Protein AF-A0A844YK56-F1 (afdb_monomer_lite)

Organism: NCBI:txid1463597

Structure (mmCIF, N/CA/C/O backbone):
data_AF-A0A844YK56-F1
#
_entry.id   AF-A0A844YK56-F1
#
loop_
_atom_site.group_PDB
_atom_site.id
_atom_site.type_symbol
_atom_site.label_atom_id
_atom_site.label_alt_id
_atom_site.label_comp_id
_atom_site.label_asym_id
_atom_site.label_entity_id
_atom_site.label_seq_id
_atom_site.pdbx_PDB_ins_code
_atom_site.Cartn_x
_atom_site.Cartn_y
_atom_site.Cartn_z
_atom_site.occupancy
_atom_site.B_iso_or_equiv
_atom_site.auth_seq_id
_atom_site.auth_comp_id
_atom_site.auth_asym_id
_atom_site.auth_atom_id
_atom_site.pdbx_PDB_model_num
ATOM 1 N N . MET A 1 1 ? 33.439 -11.940 -33.657 1.00 62.03 1 MET A N 1
ATOM 2 C CA . MET A 1 1 ? 32.721 -10.849 -34.340 1.00 62.03 1 MET A CA 1
ATOM 3 C C . MET A 1 1 ? 31.260 -11.184 -34.226 1.00 62.03 1 MET A C 1
ATOM 5 O O . MET A 1 1 ? 30.896 -12.309 -34.553 1.00 62.03 1 MET A O 1
ATOM 9 N N . ALA A 1 2 ? 30.475 -10.284 -33.658 1.00 62.91 2 ALA A N 1
ATOM 10 C CA . ALA A 1 2 ? 29.034 -10.443 -33.586 1.00 62.91 2 ALA A CA 1
ATOM 11 C C . ALA A 1 2 ? 28.408 -9.570 -34.681 1.00 62.91 2 ALA A C 1
ATOM 13 O O . ALA A 1 2 ? 28.947 -8.516 -35.029 1.00 62.91 2 ALA A O 1
ATOM 14 N N . GLY A 1 3 ? 27.340 -10.072 -35.293 1.00 61.91 3 GLY A N 1
ATOM 15 C CA . GLY A 1 3 ? 26.580 -9.356 -36.309 1.00 61.91 3 GLY A CA 1
ATOM 16 C C . GLY A 1 3 ? 25.430 -8.660 -35.618 1.00 61.91 3 GLY A C 1
ATOM 17 O O . GLY A 1 3 ? 24.670 -9.315 -34.903 1.00 61.91 3 GLY A O 1
ATOM 18 N N . HIS A 1 4 ? 25.320 -7.347 -35.802 1.00 68.44 4 HIS A N 1
ATOM 19 C CA . HIS A 1 4 ? 24.305 -6.548 -35.127 1.00 68.44 4 HIS A CA 1
ATOM 20 C C . HIS A 1 4 ? 23.344 -5.971 -36.152 1.00 68.44 4 HIS A C 1
ATOM 22 O O . HIS A 1 4 ? 23.728 -5.241 -37.069 1.00 68.44 4 HIS A O 1
ATOM 28 N N . LYS A 1 5 ? 22.071 -6.330 -35.983 1.00 66.50 5 LYS A N 1
ATOM 29 C CA . LYS A 1 5 ? 20.963 -5.763 -36.741 1.00 66.50 5 LYS A CA 1
ATOM 30 C C . LYS A 1 5 ? 20.347 -4.663 -35.907 1.00 66.50 5 LYS A C 1
ATOM 32 O O . LYS A 1 5 ? 19.829 -4.927 -34.826 1.00 66.50 5 LYS A O 1
ATOM 37 N N . PHE A 1 6 ? 20.429 -3.451 -36.424 1.00 72.81 6 PHE A N 1
ATOM 38 C CA . PHE A 1 6 ? 19.814 -2.284 -35.817 1.00 72.81 6 PHE A CA 1
ATOM 39 C C . PHE A 1 6 ? 18.429 -2.067 -36.408 1.00 72.81 6 PHE A C 1
ATOM 41 O O . PHE A 1 6 ? 18.174 -2.448 -37.555 1.00 72.81 6 PHE A O 1
ATOM 48 N N . ASP A 1 7 ? 17.550 -1.459 -35.616 1.00 73.88 7 ASP A N 1
ATOM 49 C CA . ASP A 1 7 ? 16.201 -1.117 -36.046 1.00 73.88 7 ASP A CA 1
ATOM 50 C C . ASP A 1 7 ? 16.198 -0.176 -37.257 1.00 73.88 7 ASP A C 1
ATOM 52 O O . ASP A 1 7 ? 17.187 0.476 -37.608 1.00 73.88 7 ASP A O 1
ATOM 56 N N . THR A 1 8 ? 15.046 -0.134 -37.921 1.00 83.56 8 THR A N 1
ATOM 57 C CA . THR A 1 8 ? 14.793 0.706 -39.087 1.00 83.56 8 THR A CA 1
ATOM 58 C C . THR A 1 8 ? 15.117 2.171 -38.806 1.00 83.56 8 THR A C 1
ATOM 60 O O . THR A 1 8 ? 14.578 2.766 -37.875 1.00 83.56 8 THR A O 1
ATOM 63 N N . VAL A 1 9 ? 15.926 2.801 -39.661 1.00 86.75 9 VAL A N 1
ATOM 64 C CA . VAL A 1 9 ? 16.035 4.264 -39.661 1.00 86.75 9 VAL A CA 1
ATOM 65 C C . VAL A 1 9 ? 14.755 4.833 -40.254 1.00 86.75 9 VAL A C 1
ATOM 67 O O . VAL A 1 9 ? 14.453 4.581 -41.421 1.00 86.75 9 VAL A O 1
ATOM 70 N N . GLU A 1 10 ? 14.024 5.620 -39.474 1.00 89.31 10 GLU A N 1
ATOM 71 C CA . GLU A 1 10 ? 12.787 6.274 -39.900 1.00 89.31 10 GLU A CA 1
ATOM 72 C C . GLU A 1 10 ? 12.924 7.796 -39.892 1.00 89.31 10 GLU A C 1
ATOM 74 O O . GLU A 1 10 ? 13.602 8.389 -39.053 1.00 89.31 10 GLU A O 1
ATOM 79 N N . ASP A 1 11 ? 12.267 8.447 -40.849 1.00 83.38 11 ASP A N 1
ATOM 80 C CA . ASP A 1 11 ? 12.165 9.897 -40.862 1.00 83.38 11 ASP A CA 1
ATOM 81 C C . ASP A 1 11 ? 11.140 10.338 -39.811 1.00 83.38 11 ASP A C 1
ATOM 83 O O . ASP A 1 11 ? 9.959 10.005 -39.904 1.00 83.38 11 ASP A O 1
ATOM 87 N N . LEU A 1 12 ? 11.590 11.130 -38.838 1.00 75.25 12 LEU A N 1
ATOM 88 C CA . LEU A 1 12 ? 10.778 11.621 -37.719 1.00 75.25 12 LEU A CA 1
ATOM 89 C C . LEU A 1 12 ? 9.486 12.352 -38.109 1.00 75.25 12 LEU A C 1
ATOM 91 O O . LEU A 1 12 ? 8.565 12.432 -37.300 1.00 75.25 12 LEU A O 1
ATOM 95 N N . VAL A 1 13 ? 9.421 12.940 -39.305 1.00 81.62 13 VAL A N 1
ATOM 96 C CA . VAL A 1 13 ? 8.263 13.723 -39.754 1.00 81.62 13 VAL A CA 1
ATOM 97 C C . VAL A 1 13 ? 7.241 12.825 -40.440 1.00 81.62 13 VAL A C 1
ATOM 99 O O . VAL A 1 13 ? 6.037 13.036 -40.305 1.00 81.62 13 VAL A O 1
ATOM 102 N N . THR A 1 14 ? 7.705 11.829 -41.192 1.00 84.81 14 THR A N 1
ATOM 103 C CA . THR A 1 14 ? 6.835 10.980 -42.019 1.00 84.81 14 THR A CA 1
ATOM 104 C C . THR A 1 14 ? 6.591 9.585 -41.448 1.00 84.81 14 THR A C 1
ATOM 106 O O . THR A 1 14 ? 5.679 8.908 -41.927 1.00 84.81 14 THR A O 1
ATOM 109 N N . GLY A 1 15 ? 7.387 9.146 -40.466 1.00 83.56 15 GLY A N 1
ATOM 110 C CA . GLY A 1 15 ? 7.364 7.789 -39.906 1.00 83.56 15 GLY A CA 1
ATOM 111 C C . GLY A 1 15 ? 7.688 6.707 -40.938 1.00 83.56 15 GLY A C 1
ATOM 112 O O . GLY A 1 15 ? 7.259 5.566 -40.803 1.00 83.56 15 GLY A O 1
ATOM 113 N N . ARG A 1 16 ? 8.344 7.076 -42.047 1.00 89.38 16 ARG A N 1
ATOM 114 C CA . ARG A 1 16 ? 8.685 6.151 -43.132 1.00 89.38 16 ARG A CA 1
ATOM 115 C C . ARG A 1 16 ? 10.152 5.745 -43.047 1.00 89.38 16 ARG A C 1
ATOM 117 O O . ARG A 1 16 ? 10.979 6.598 -42.715 1.00 89.38 16 ARG A O 1
ATOM 124 N N . PRO A 1 17 ? 10.494 4.508 -43.449 1.00 92.19 17 PRO A N 1
ATOM 125 C CA . PRO A 1 17 ? 11.880 4.085 -43.555 1.00 92.19 17 PRO A CA 1
ATOM 126 C C . PRO A 1 17 ? 12.693 4.999 -44.474 1.00 92.19 17 PRO A C 1
ATOM 128 O O . PRO A 1 17 ? 12.271 5.320 -45.590 1.00 92.19 17 PRO A O 1
ATOM 131 N N . VAL A 1 18 ? 13.880 5.389 -44.023 1.00 93.12 18 VAL A N 1
ATOM 132 C CA . VAL A 1 18 ? 14.830 6.192 -44.791 1.00 93.12 18 VAL A CA 1
ATOM 133 C C . VAL A 1 18 ? 15.744 5.260 -45.568 1.00 93.12 18 VAL A C 1
ATOM 135 O O . VAL A 1 18 ? 16.566 4.550 -44.991 1.00 93.12 18 VAL A O 1
ATOM 138 N N . VAL A 1 19 ? 15.628 5.283 -46.893 1.00 92.75 19 VAL A N 1
ATOM 139 C CA . VAL A 1 19 ? 16.501 4.524 -47.798 1.00 92.75 19 VAL A CA 1
ATOM 140 C C . VAL A 1 19 ? 17.730 5.358 -48.148 1.00 92.75 19 VAL A C 1
ATOM 142 O O . VAL A 1 19 ? 17.599 6.518 -48.540 1.00 92.75 19 VAL A O 1
ATOM 145 N N . GLY A 1 20 ? 18.921 4.765 -48.039 1.00 91.88 20 GLY A N 1
ATOM 146 C CA . GLY A 1 20 ? 20.183 5.436 -48.355 1.00 91.88 20 GLY A CA 1
ATOM 147 C C . GLY A 1 20 ? 20.671 6.416 -47.284 1.00 91.88 20 GLY A C 1
ATOM 148 O O . GLY A 1 20 ? 21.511 7.265 -47.582 1.00 91.88 20 GLY A O 1
ATOM 149 N N . ALA A 1 21 ? 20.175 6.315 -46.046 1.00 94.12 21 ALA A N 1
ATOM 150 C CA . ALA A 1 21 ? 20.835 6.968 -44.920 1.00 94.12 21 ALA A CA 1
ATOM 151 C C . ALA A 1 21 ? 22.243 6.384 -44.765 1.00 94.12 21 ALA A C 1
ATOM 153 O O . ALA A 1 21 ? 22.452 5.187 -44.972 1.00 94.12 21 ALA A O 1
ATOM 154 N N . THR A 1 22 ? 23.207 7.229 -44.412 1.00 94.81 22 THR A N 1
ATOM 155 C CA . THR A 1 22 ? 24.587 6.798 -44.195 1.00 94.81 22 THR A CA 1
ATOM 156 C C . THR A 1 22 ? 24.886 6.688 -42.714 1.00 94.81 22 THR A C 1
ATOM 158 O O . THR A 1 22 ? 24.587 7.617 -41.959 1.00 94.81 22 THR A O 1
ATOM 161 N N . ILE A 1 23 ? 25.533 5.596 -42.334 1.00 94.81 23 ILE A N 1
ATOM 162 C CA . ILE A 1 23 ? 25.886 5.266 -40.962 1.00 94.81 23 ILE A CA 1
ATOM 163 C C . ILE A 1 23 ? 27.408 5.289 -40.837 1.00 94.81 23 ILE A C 1
ATOM 165 O O . ILE A 1 23 ? 28.118 4.671 -41.635 1.00 94.81 23 ILE A O 1
ATOM 169 N N . GLN A 1 24 ? 27.889 6.030 -39.845 1.00 95.25 24 GLN A N 1
ATOM 170 C CA . GLN A 1 24 ? 29.285 6.046 -39.428 1.00 95.25 24 GLN A CA 1
ATOM 171 C C . GLN A 1 24 ? 29.375 5.483 -38.018 1.00 95.25 24 GLN A C 1
ATOM 173 O O . GLN A 1 24 ? 28.571 5.837 -37.158 1.00 95.25 24 GLN A O 1
ATOM 178 N N . VAL A 1 25 ? 30.349 4.615 -37.793 1.00 94.75 25 VAL A N 1
ATOM 179 C CA . VAL A 1 25 ? 30.532 3.889 -36.539 1.00 94.75 25 VAL A CA 1
ATOM 180 C C . VAL A 1 25 ? 31.896 4.252 -35.971 1.00 94.75 25 VAL A C 1
ATOM 182 O O . VAL A 1 25 ? 32.920 4.097 -36.638 1.00 94.75 25 VAL A O 1
ATOM 185 N N . TYR A 1 26 ? 31.911 4.750 -34.746 1.00 95.50 26 TYR A N 1
ATOM 186 C CA . TYR A 1 26 ? 33.097 5.180 -34.022 1.00 95.50 26 TYR A CA 1
ATOM 187 C C . TYR A 1 26 ? 33.359 4.243 -32.845 1.00 95.50 26 TYR A C 1
ATOM 189 O O . TYR A 1 26 ? 32.444 3.584 -32.354 1.00 95.50 26 TYR A O 1
ATOM 197 N N . GLU A 1 27 ? 34.609 4.176 -32.404 1.00 93.94 27 GLU A N 1
ATOM 198 C CA . GLU A 1 27 ? 34.976 3.488 -31.166 1.00 93.94 27 GLU A CA 1
ATOM 199 C C . GLU A 1 27 ? 34.255 4.124 -29.963 1.00 93.94 27 GLU A C 1
ATOM 201 O O . GLU A 1 27 ? 33.873 5.301 -29.995 1.00 93.94 27 GLU A O 1
ATOM 206 N N . ALA A 1 28 ? 34.076 3.345 -28.895 1.00 90.88 28 ALA A N 1
ATOM 207 C CA . ALA A 1 28 ? 33.537 3.850 -27.635 1.00 90.88 28 ALA A CA 1
ATOM 208 C C . ALA A 1 28 ? 34.350 5.055 -27.117 1.00 90.88 28 ALA A C 1
ATOM 210 O O . ALA A 1 28 ? 35.578 5.098 -27.232 1.00 90.88 28 ALA A O 1
ATOM 211 N N . GLY A 1 29 ? 33.664 6.043 -26.537 1.00 88.88 29 GLY A N 1
ATOM 212 C CA . GLY A 1 29 ? 34.285 7.277 -26.039 1.00 88.88 29 GLY A CA 1
ATOM 213 C C . GLY A 1 29 ? 34.455 8.393 -27.079 1.00 88.88 29 GLY A C 1
ATOM 214 O O . GLY A 1 29 ? 35.081 9.415 -26.782 1.00 88.88 29 GLY A O 1
ATOM 215 N N . ALA A 1 30 ? 33.895 8.243 -28.285 1.00 95.06 30 ALA A N 1
ATOM 216 C CA . ALA A 1 30 ? 33.721 9.371 -29.196 1.00 95.06 30 ALA A CA 1
ATOM 217 C C . ALA A 1 30 ? 32.857 10.469 -28.541 1.00 95.06 30 ALA A C 1
ATOM 219 O O . ALA A 1 30 ? 31.923 10.197 -27.798 1.00 95.06 30 ALA A O 1
ATOM 220 N N . THR A 1 31 ? 33.169 11.737 -28.798 1.00 96.12 31 THR A N 1
ATOM 221 C CA . THR A 1 31 ? 32.483 12.882 -28.186 1.00 96.12 31 THR A CA 1
ATOM 222 C C . THR A 1 31 ? 31.338 13.358 -29.067 1.00 96.12 31 THR A C 1
ATOM 224 O O . THR A 1 31 ? 31.552 13.743 -30.221 1.00 96.12 31 THR A O 1
ATOM 227 N N . LEU A 1 32 ? 30.129 13.402 -28.516 1.00 96.31 32 LEU A N 1
ATOM 228 C CA . LEU A 1 32 ? 28.941 13.892 -29.207 1.00 96.31 32 LEU A CA 1
ATOM 229 C C . LEU A 1 32 ? 28.771 15.407 -29.024 1.00 96.31 32 LEU A C 1
ATOM 231 O O . LEU A 1 32 ? 29.225 16.005 -28.047 1.00 96.31 32 LEU A O 1
ATOM 235 N N . SER A 1 33 ? 28.092 16.042 -29.977 1.00 95.69 33 SER A N 1
ATOM 236 C CA . SER A 1 33 ? 27.531 17.378 -29.800 1.00 95.69 33 SER A CA 1
ATOM 237 C C . SER A 1 33 ? 26.485 17.364 -28.681 1.00 95.69 33 SER A C 1
ATOM 239 O O . SER A 1 33 ? 25.871 16.337 -28.411 1.00 95.69 33 SER A O 1
ATOM 241 N N . ALA A 1 34 ? 26.238 18.508 -28.035 1.00 93.25 34 ALA A N 1
ATOM 242 C CA . ALA A 1 34 ? 25.309 18.590 -26.899 1.00 93.25 34 ALA A CA 1
ATOM 243 C C . ALA A 1 34 ? 23.859 18.185 -27.238 1.00 93.25 34 ALA A C 1
ATOM 245 O O . ALA A 1 34 ? 23.101 17.807 -26.352 1.00 93.25 34 ALA A O 1
ATOM 246 N N . ASP A 1 35 ? 23.470 18.275 -28.511 1.00 92.88 35 ASP A N 1
ATOM 247 C CA . ASP A 1 35 ? 22.166 17.850 -29.028 1.00 92.88 35 ASP A CA 1
ATOM 248 C C . ASP A 1 35 ? 22.136 16.375 -29.472 1.00 92.88 35 ASP A C 1
ATOM 250 O O . ASP A 1 35 ? 21.110 15.913 -29.963 1.00 92.88 35 ASP A O 1
ATOM 254 N N . HIS A 1 36 ? 23.248 15.646 -29.314 1.00 92.25 36 HIS A N 1
ATOM 255 C CA . HIS A 1 36 ? 23.410 14.236 -29.678 1.00 92.25 36 HIS A CA 1
ATOM 256 C C . HIS A 1 36 ? 23.031 13.947 -31.139 1.00 92.25 36 HIS A C 1
ATOM 258 O O . HIS A 1 36 ? 22.509 12.886 -31.476 1.00 92.25 36 HIS A O 1
ATOM 264 N N . THR A 1 37 ? 23.279 14.897 -32.039 1.00 93.69 37 THR A N 1
ATOM 265 C CA . THR A 1 37 ? 23.039 14.696 -33.474 1.00 93.69 37 THR A CA 1
ATOM 266 C C . THR A 1 37 ? 24.310 14.308 -34.212 1.00 93.69 37 THR A C 1
ATOM 268 O O . THR A 1 37 ? 24.235 13.594 -35.209 1.00 93.69 37 THR A O 1
ATOM 271 N N . THR A 1 38 ? 25.470 14.756 -33.719 1.00 95.56 38 THR A N 1
ATOM 272 C CA . THR A 1 38 ? 26.746 14.710 -34.435 1.00 95.56 38 THR A CA 1
ATOM 273 C C . THR A 1 38 ? 27.874 14.212 -33.532 1.00 95.56 38 THR A C 1
ATOM 275 O O . THR A 1 38 ? 27.983 14.621 -32.381 1.00 95.56 38 THR A O 1
ATOM 278 N N . VAL A 1 39 ? 28.775 13.392 -34.065 1.00 96.19 39 VAL A N 1
ATOM 279 C CA . VAL A 1 39 ? 30.058 13.053 -33.442 1.00 96.19 39 VAL A CA 1
ATOM 280 C C . VAL A 1 39 ? 31.067 14.146 -33.790 1.00 96.19 39 VAL A C 1
ATOM 282 O O . VAL A 1 39 ? 31.391 14.380 -34.953 1.00 96.19 39 VAL A O 1
ATOM 285 N N . THR A 1 40 ? 31.547 14.846 -32.769 1.00 95.56 40 THR A N 1
ATOM 286 C CA . THR A 1 40 ? 32.446 16.005 -32.895 1.00 95.56 40 THR A CA 1
ATOM 287 C C . THR A 1 40 ? 33.926 15.622 -32.862 1.00 95.56 40 THR A C 1
ATOM 289 O O . THR A 1 40 ? 34.750 16.315 -33.458 1.00 95.56 40 THR A O 1
ATOM 292 N N . SER A 1 41 ? 34.265 14.498 -32.225 1.00 95.19 41 SER A N 1
ATOM 293 C CA . SER A 1 41 ? 35.600 13.890 -32.259 1.00 95.19 41 SER A CA 1
ATOM 294 C C . SER A 1 41 ? 35.541 12.404 -31.916 1.00 95.19 41 SER A C 1
ATOM 296 O O . SER A 1 41 ? 34.771 12.014 -31.046 1.00 95.19 41 SER A O 1
ATOM 298 N N . GLY A 1 42 ? 36.378 11.580 -32.542 1.00 93.25 42 GLY A N 1
ATOM 299 C CA . GLY A 1 42 ? 36.475 10.147 -32.253 1.00 93.25 42 GLY A CA 1
ATOM 300 C C . GLY A 1 42 ? 37.238 9.395 -33.341 1.00 93.25 42 GLY A C 1
ATOM 301 O O . GLY A 1 42 ? 37.457 9.931 -34.431 1.00 93.25 42 GLY A O 1
ATOM 302 N N . THR A 1 43 ? 37.635 8.160 -33.043 1.00 95.81 43 THR A N 1
ATOM 303 C CA . THR A 1 43 ? 38.248 7.231 -34.005 1.00 95.81 43 THR A CA 1
ATOM 304 C C . THR A 1 43 ? 37.157 6.360 -34.624 1.00 95.81 43 THR A C 1
ATOM 306 O O . THR A 1 43 ? 36.215 5.981 -33.933 1.00 95.81 43 THR A O 1
ATOM 309 N N . TYR A 1 44 ? 37.245 6.049 -35.920 1.00 96.50 44 TYR A N 1
ATOM 310 C CA . TYR A 1 44 ? 36.311 5.105 -36.540 1.00 96.50 44 TYR A CA 1
ATOM 311 C C . TYR A 1 44 ? 36.542 3.689 -36.015 1.00 96.50 44 TYR A C 1
ATOM 313 O O . TYR A 1 44 ? 37.677 3.220 -36.006 1.00 96.50 44 TYR A O 1
ATOM 321 N N . ALA A 1 45 ? 35.460 3.004 -35.649 1.00 94.06 45 ALA A N 1
ATOM 322 C CA . ALA A 1 45 ? 35.521 1.598 -35.283 1.00 94.06 45 ALA A CA 1
ATOM 323 C C . ALA A 1 45 ? 35.876 0.744 -36.505 1.00 94.06 45 ALA A C 1
ATOM 325 O O . ALA A 1 45 ? 35.478 1.043 -37.640 1.00 94.06 45 ALA A O 1
ATOM 326 N N . THR A 1 46 ? 36.573 -0.365 -36.260 1.00 93.19 46 THR A N 1
ATOM 327 C CA . THR A 1 46 ? 36.811 -1.371 -37.298 1.00 93.19 46 THR A CA 1
ATOM 328 C C . THR A 1 46 ? 35.509 -2.123 -37.555 1.00 93.19 46 THR A C 1
ATOM 330 O O . THR A 1 46 ? 35.030 -2.870 -36.699 1.00 93.19 46 THR A O 1
ATOM 333 N N . ILE A 1 47 ? 34.924 -1.924 -38.736 1.00 93.69 47 ILE A N 1
ATOM 334 C CA . ILE A 1 47 ? 33.651 -2.534 -39.123 1.00 93.69 47 ILE A CA 1
ATOM 335 C C . ILE A 1 47 ? 33.759 -3.265 -40.460 1.00 93.69 47 ILE A C 1
ATOM 337 O O . ILE A 1 47 ? 34.554 -2.914 -41.333 1.00 93.69 47 ILE A O 1
ATOM 341 N N . TYR A 1 48 ? 32.918 -4.275 -40.614 1.00 93.19 48 TYR A N 1
ATOM 342 C CA . TYR A 1 48 ? 32.851 -5.143 -41.776 1.00 93.19 48 TYR A CA 1
ATOM 343 C C . TYR A 1 48 ? 31.422 -5.167 -42.317 1.00 93.19 48 TYR A C 1
ATOM 345 O O . TYR A 1 48 ? 30.462 -4.902 -41.586 1.00 93.19 48 TYR A O 1
ATOM 353 N N . SER A 1 49 ? 31.295 -5.466 -43.606 1.00 89.94 49 SER A N 1
ATOM 354 C CA . SER A 1 49 ? 30.031 -5.546 -44.331 1.00 89.94 49 SER A CA 1
ATOM 355 C C . SER A 1 49 ? 29.133 -6.662 -43.801 1.00 89.94 49 SER A C 1
ATOM 357 O O . SER A 1 49 ? 29.500 -7.379 -42.873 1.00 89.94 49 SER A O 1
ATOM 359 N N . ASP A 1 50 ? 27.931 -6.803 -44.357 1.00 83.12 50 ASP A N 1
ATOM 360 C CA . ASP A 1 50 ? 26.949 -7.789 -43.896 1.00 83.12 50 ASP A CA 1
ATOM 361 C C . ASP A 1 50 ? 27.425 -9.246 -44.026 1.00 83.12 50 ASP A C 1
ATOM 363 O O . ASP A 1 50 ? 26.937 -10.112 -43.298 1.00 83.12 50 ASP A O 1
ATOM 367 N N . ASP A 1 51 ? 28.427 -9.498 -44.870 1.00 85.12 51 ASP A N 1
ATOM 368 C CA . ASP A 1 51 ? 29.145 -10.771 -44.969 1.00 85.12 51 ASP A CA 1
ATOM 369 C C . ASP A 1 51 ? 30.053 -11.090 -43.763 1.00 85.12 51 ASP A C 1
ATOM 371 O O . ASP A 1 51 ? 30.536 -12.216 -43.640 1.00 85.12 51 ASP A O 1
ATOM 375 N N . GLY A 1 52 ? 30.296 -10.114 -42.884 1.00 84.69 52 GLY A N 1
ATOM 376 C CA . GLY A 1 52 ? 31.168 -10.217 -41.716 1.00 84.69 52 GLY A CA 1
ATOM 377 C C . GLY A 1 52 ? 32.663 -10.325 -42.027 1.00 84.69 52 GLY A C 1
ATOM 378 O O . GLY A 1 52 ? 33.444 -10.598 -41.116 1.00 84.69 52 GLY A O 1
ATOM 379 N N . ILE A 1 53 ? 33.071 -10.136 -43.286 1.00 86.75 53 ILE A N 1
ATOM 380 C CA . ILE A 1 53 ? 34.440 -10.387 -43.772 1.00 86.75 53 ILE A CA 1
ATOM 381 C C . ILE A 1 53 ? 35.016 -9.169 -44.491 1.00 86.75 53 ILE A C 1
ATOM 383 O O . ILE A 1 53 ? 36.199 -8.865 -44.331 1.00 86.75 53 ILE A O 1
ATOM 387 N N . THR A 1 54 ? 34.219 -8.471 -45.293 1.00 94.00 54 THR A N 1
ATOM 388 C CA . THR A 1 54 ? 34.702 -7.347 -46.094 1.00 94.00 54 THR A CA 1
ATOM 389 C C . THR A 1 54 ? 34.812 -6.098 -45.226 1.00 94.00 54 THR A C 1
ATOM 391 O O . THR A 1 54 ? 33.800 -5.604 -44.742 1.00 94.00 54 THR A O 1
ATOM 394 N N . LEU A 1 55 ? 36.027 -5.582 -45.012 1.00 94.75 55 LEU A N 1
ATOM 395 C CA . LEU A 1 55 ? 36.260 -4.340 -44.261 1.00 94.75 55 LEU A CA 1
ATOM 396 C C . LEU A 1 55 ? 35.572 -3.154 -44.958 1.00 94.75 55 LEU A C 1
ATOM 398 O O . LEU A 1 55 ? 35.646 -3.048 -46.179 1.00 94.75 55 LEU A O 1
ATOM 402 N N . ILE A 1 56 ? 34.962 -2.256 -44.183 1.00 95.38 56 ILE A N 1
ATOM 403 C CA . ILE A 1 56 ? 34.433 -0.978 -44.679 1.00 95.38 56 ILE A CA 1
ATOM 404 C C . ILE A 1 56 ? 35.401 0.140 -44.274 1.00 95.38 56 ILE A C 1
ATOM 406 O O . ILE A 1 56 ? 35.565 0.425 -43.084 1.00 95.38 56 ILE A O 1
ATOM 410 N N . ASP A 1 57 ? 36.030 0.794 -45.254 1.00 95.62 57 ASP A N 1
ATOM 411 C CA . ASP A 1 57 ? 36.999 1.869 -45.011 1.00 95.62 57 ASP A CA 1
ATOM 412 C C . ASP A 1 57 ? 36.308 3.220 -44.769 1.00 95.62 57 ASP A C 1
ATOM 414 O O . ASP A 1 57 ? 36.168 4.073 -45.653 1.00 95.62 57 ASP A O 1
ATOM 418 N N . GLN A 1 58 ? 35.895 3.434 -43.521 1.00 95.44 58 GLN A N 1
ATOM 419 C CA . GLN A 1 58 ? 35.244 4.676 -43.102 1.00 95.44 58 GLN A CA 1
ATOM 420 C C . GLN A 1 58 ? 36.146 5.909 -43.208 1.00 95.44 58 GLN A C 1
ATOM 422 O O . GLN A 1 58 ? 35.657 7.015 -43.461 1.00 95.44 58 GLN A O 1
ATOM 427 N N . ALA A 1 59 ? 37.460 5.736 -43.050 1.00 91.25 59 ALA A N 1
ATOM 428 C CA . ALA A 1 59 ? 38.424 6.819 -43.208 1.00 91.25 59 ALA A CA 1
ATOM 429 C C . ALA A 1 59 ? 38.598 7.202 -44.688 1.00 91.25 59 ALA A C 1
ATOM 431 O O . ALA A 1 59 ? 38.752 8.383 -45.002 1.00 91.25 59 ALA A O 1
ATOM 432 N N . GLY A 1 60 ? 38.504 6.219 -45.588 1.00 90.81 60 GLY A N 1
ATOM 433 C CA . GLY A 1 60 ? 38.458 6.384 -47.043 1.00 90.81 60 GLY A CA 1
ATOM 434 C C . GLY A 1 60 ? 37.125 6.914 -47.587 1.00 90.81 60 GLY A C 1
ATOM 435 O O . GLY A 1 60 ? 37.035 7.244 -48.770 1.00 90.81 60 GLY A O 1
ATOM 436 N N . GLY A 1 61 ? 36.106 7.057 -46.733 1.00 91.25 61 GLY A N 1
ATOM 437 C CA . GLY A 1 61 ? 34.796 7.616 -47.074 1.00 91.25 61 GLY A CA 1
ATOM 438 C C . GLY A 1 61 ? 33.709 6.579 -47.364 1.00 91.25 61 GLY A C 1
ATOM 439 O O . GLY A 1 61 ? 32.582 6.964 -47.686 1.00 91.25 61 GLY A O 1
ATOM 440 N N . GLU A 1 62 ? 34.007 5.286 -47.226 1.00 94.75 62 GLU A N 1
ATOM 441 C CA . GLU A 1 62 ? 32.996 4.234 -47.293 1.00 94.75 62 GLU A CA 1
ATOM 442 C C . GLU A 1 62 ? 32.094 4.281 -46.056 1.00 94.75 62 GLU A C 1
ATOM 444 O O . GLU A 1 62 ? 32.510 4.633 -44.955 1.00 94.75 62 GLU A O 1
ATOM 449 N N . ARG A 1 63 ? 30.811 3.968 -46.226 1.00 92.25 63 ARG A N 1
ATOM 450 C CA . ARG A 1 63 ? 29.809 4.078 -45.162 1.00 92.25 63 ARG A CA 1
ATOM 451 C C . ARG A 1 63 ? 28.853 2.904 -45.246 1.00 92.25 63 ARG A C 1
ATOM 453 O O . ARG A 1 63 ? 28.516 2.455 -46.342 1.00 92.25 63 ARG A O 1
ATOM 460 N N . VAL A 1 64 ? 28.355 2.462 -44.098 1.00 93.44 64 VAL A N 1
ATOM 461 C CA . VAL A 1 64 ? 27.212 1.547 -44.070 1.00 93.44 64 VAL A CA 1
ATOM 462 C C . VAL A 1 64 ? 25.988 2.337 -44.537 1.00 93.44 64 VAL A C 1
ATOM 464 O O . VAL A 1 64 ? 25.811 3.500 -44.167 1.00 93.44 64 VAL A O 1
ATOM 467 N N . THR A 1 65 ? 25.155 1.740 -45.386 1.00 92.69 65 THR A N 1
ATOM 468 C CA . THR A 1 65 ? 23.953 2.396 -45.918 1.00 92.69 65 THR A CA 1
ATOM 469 C C . THR A 1 65 ? 22.704 1.596 -45.602 1.00 92.69 65 THR A C 1
ATOM 471 O O . THR A 1 65 ? 22.731 0.365 -45.557 1.00 92.69 65 THR A O 1
ATOM 474 N N . THR A 1 66 ? 21.596 2.295 -45.365 1.00 92.75 66 THR A N 1
ATOM 475 C CA . THR A 1 66 ? 20.315 1.636 -45.118 1.00 92.75 66 THR A CA 1
ATOM 476 C C . THR A 1 66 ? 19.739 1.027 -46.395 1.00 92.75 66 THR A C 1
ATOM 478 O O . THR A 1 66 ? 19.776 1.622 -47.477 1.00 92.75 66 THR A O 1
ATOM 481 N N . ARG A 1 67 ? 19.167 -0.172 -46.259 1.00 89.25 67 ARG A N 1
ATOM 482 C CA . ARG A 1 67 ? 18.489 -0.921 -47.324 1.00 89.25 67 ARG A CA 1
ATOM 483 C C . ARG A 1 67 ? 17.100 -0.331 -47.615 1.00 89.25 67 ARG A C 1
ATOM 485 O O . ARG A 1 67 ? 16.668 0.643 -47.004 1.00 89.25 67 ARG A O 1
ATOM 492 N N . THR A 1 68 ? 16.361 -0.931 -48.551 1.00 88.38 68 THR A N 1
ATOM 493 C CA . THR A 1 68 ? 15.029 -0.463 -48.997 1.00 88.38 68 THR A CA 1
ATOM 494 C C . THR A 1 68 ? 13.985 -0.387 -47.877 1.00 88.38 68 THR A C 1
ATOM 496 O O . THR A 1 68 ? 13.022 0.365 -47.976 1.00 88.38 68 THR A O 1
ATOM 499 N N . ASN A 1 69 ? 14.173 -1.151 -46.807 1.00 86.00 69 ASN A N 1
ATOM 500 C CA . ASN A 1 69 ? 13.334 -1.149 -45.615 1.00 86.00 69 ASN A CA 1
ATOM 501 C C . ASN A 1 69 ? 13.904 -0.284 -44.480 1.00 86.00 69 ASN A C 1
ATOM 503 O O . ASN A 1 69 ? 13.416 -0.410 -43.372 1.00 86.00 69 ASN A O 1
ATOM 507 N N . GLY A 1 70 ? 14.928 0.544 -44.728 1.00 88.69 70 GLY A N 1
ATOM 508 C CA . GLY A 1 70 ? 15.576 1.421 -43.742 1.00 88.69 70 GLY A CA 1
ATOM 509 C C . GLY A 1 70 ? 16.506 0.715 -42.748 1.00 88.69 70 GLY A C 1
ATOM 510 O O . GLY A 1 70 ? 17.141 1.382 -41.937 1.00 88.69 70 GLY A O 1
ATOM 511 N N . PHE A 1 71 ? 16.636 -0.611 -42.824 1.00 89.00 71 PHE A N 1
ATOM 512 C CA . PHE A 1 71 ? 17.551 -1.383 -41.982 1.00 89.00 71 PHE A CA 1
ATOM 513 C C . PHE A 1 71 ? 18.995 -1.266 -42.455 1.00 89.00 71 PHE A C 1
ATOM 515 O O . PHE A 1 71 ? 19.266 -1.198 -43.657 1.00 89.00 71 PHE A O 1
ATOM 522 N N . PHE A 1 72 ? 19.927 -1.365 -41.518 1.00 89.94 72 PHE A N 1
ATOM 523 C CA . PHE A 1 72 ? 21.352 -1.482 -41.787 1.00 89.94 72 PHE A CA 1
ATOM 524 C C . PHE A 1 72 ? 21.981 -2.530 -40.870 1.00 89.94 72 PHE A C 1
ATOM 526 O O . PHE A 1 72 ? 21.403 -2.941 -39.866 1.00 89.94 72 PHE A O 1
ATOM 533 N N . GLU A 1 73 ? 23.154 -3.002 -41.262 1.00 88.50 73 GLU A N 1
ATOM 534 C CA . GLU A 1 73 ? 23.872 -4.060 -40.567 1.00 88.50 73 GLU A CA 1
ATOM 535 C C . GLU A 1 73 ? 25.361 -3.880 -40.820 1.00 88.50 73 GLU A C 1
ATOM 537 O O . GLU A 1 73 ? 25.769 -3.475 -41.910 1.00 88.50 73 GLU A O 1
ATOM 542 N N . PHE A 1 74 ? 26.150 -4.177 -39.800 1.00 90.50 74 PHE A N 1
ATOM 543 C CA . PHE A 1 74 ? 27.597 -4.270 -39.880 1.00 90.50 74 PHE A CA 1
ATOM 544 C C . PHE A 1 74 ? 28.082 -5.270 -38.834 1.00 90.50 74 PHE A C 1
ATOM 546 O O . PHE A 1 74 ? 27.377 -5.596 -37.873 1.00 90.50 74 PHE A O 1
ATOM 553 N N . TRP A 1 75 ? 29.303 -5.745 -39.023 1.00 91.19 75 TRP A N 1
ATOM 554 C CA . TRP A 1 75 ? 29.985 -6.608 -38.071 1.00 91.19 75 TRP A CA 1
ATOM 555 C C . TRP A 1 75 ? 31.175 -5.876 -37.480 1.00 91.19 75 TRP A C 1
ATOM 557 O O . TRP A 1 75 ? 31.861 -5.131 -38.173 1.00 91.19 75 TRP A O 1
ATOM 567 N N . THR A 1 76 ? 31.450 -6.106 -36.203 1.00 88.94 76 THR A N 1
ATOM 568 C CA . THR A 1 76 ? 32.639 -5.563 -35.546 1.00 88.94 76 THR A CA 1
ATOM 569 C C . THR A 1 76 ? 33.138 -6.504 -34.450 1.00 88.94 76 THR A C 1
ATOM 571 O O . THR A 1 76 ? 32.505 -7.511 -34.101 1.00 88.94 76 THR A O 1
ATOM 574 N N . ASN A 1 77 ? 34.346 -6.229 -33.980 1.00 86.81 77 ASN A N 1
ATOM 575 C CA . ASN A 1 77 ? 34.979 -6.834 -32.818 1.00 86.81 77 ASN A CA 1
ATOM 576 C C . ASN A 1 77 ? 34.960 -5.908 -31.592 1.00 86.81 77 ASN A C 1
ATOM 578 O O . ASN A 1 77 ? 35.440 -6.333 -30.546 1.00 86.81 77 ASN A O 1
ATOM 582 N N . GLU A 1 78 ? 34.429 -4.690 -31.720 1.00 86.69 78 GLU A N 1
ATOM 583 C CA . GLU A 1 78 ? 34.217 -3.787 -30.589 1.00 86.69 78 GLU A CA 1
ATOM 584 C C . GLU A 1 78 ? 33.084 -4.285 -29.679 1.00 86.69 78 GLU A C 1
ATOM 586 O O . GLU A 1 78 ? 32.092 -4.842 -30.151 1.00 86.69 78 GLU A O 1
ATOM 591 N N . ASN A 1 79 ? 33.220 -4.064 -28.369 1.00 85.69 79 ASN A N 1
ATOM 592 C CA . ASN A 1 79 ? 32.176 -4.350 -27.376 1.00 85.69 79 ASN A CA 1
ATOM 593 C C . ASN A 1 79 ? 31.128 -3.235 -27.281 1.00 85.69 79 ASN A C 1
ATOM 595 O O . ASN A 1 79 ? 29.990 -3.492 -26.907 1.00 85.69 79 ASN A O 1
ATOM 599 N N . SER A 1 80 ? 31.518 -2.003 -27.598 1.00 87.94 80 SER A N 1
ATOM 600 C CA . SER A 1 80 ? 30.655 -0.825 -27.614 1.00 87.94 80 SER A CA 1
ATOM 601 C C . SER A 1 80 ? 31.125 0.116 -28.716 1.00 87.94 80 SER A C 1
ATOM 603 O O . SER A 1 80 ? 32.324 0.191 -29.002 1.00 87.94 80 SER A O 1
ATOM 605 N N . VAL A 1 81 ? 30.189 0.815 -29.348 1.00 91.88 81 VAL A N 1
ATOM 606 C CA . VAL A 1 81 ? 30.464 1.777 -30.418 1.00 91.88 81 VAL A CA 1
ATOM 607 C C . VAL A 1 81 ? 29.578 3.008 -30.279 1.00 91.88 81 VAL A C 1
ATOM 609 O O . VAL A 1 81 ? 28.516 2.965 -29.665 1.00 91.88 81 VAL A O 1
ATOM 612 N N . VAL A 1 82 ? 29.977 4.095 -30.929 1.00 93.69 82 VAL A N 1
ATOM 613 C CA . VAL A 1 82 ? 29.125 5.272 -31.128 1.00 93.69 82 VAL A CA 1
ATOM 614 C C . VAL A 1 82 ? 28.654 5.293 -32.578 1.00 93.69 82 VAL A C 1
ATOM 616 O O . VAL A 1 82 ? 29.461 5.172 -33.499 1.00 93.69 82 VAL A O 1
ATOM 619 N N . ILE A 1 83 ? 27.353 5.451 -32.815 1.00 93.69 83 ILE A N 1
ATOM 620 C CA . ILE A 1 83 ? 26.771 5.403 -34.166 1.00 93.69 83 ILE A CA 1
ATOM 621 C C . ILE A 1 83 ? 26.231 6.773 -34.552 1.00 93.69 83 ILE A C 1
ATOM 623 O O . ILE A 1 83 ? 25.321 7.274 -33.903 1.00 93.69 83 ILE A O 1
ATOM 627 N N . GLN A 1 84 ? 26.719 7.344 -35.654 1.00 95.00 84 GLN A N 1
ATOM 628 C CA . GLN A 1 84 ? 26.144 8.535 -36.280 1.00 95.00 84 GLN A CA 1
ATOM 629 C C . GLN A 1 84 ? 25.343 8.167 -37.530 1.00 95.00 84 GLN A C 1
ATOM 631 O O . GLN A 1 84 ? 25.860 7.555 -38.464 1.00 95.00 84 GLN A O 1
ATOM 636 N N . ILE A 1 85 ? 24.103 8.641 -37.590 1.00 94.44 85 ILE A N 1
ATOM 637 C CA . ILE A 1 85 ? 23.168 8.453 -38.697 1.00 94.44 85 ILE A CA 1
ATOM 638 C C . ILE A 1 85 ? 22.957 9.791 -39.401 1.00 94.44 85 ILE A C 1
ATOM 640 O O . ILE A 1 85 ? 22.586 10.790 -38.783 1.00 94.44 85 ILE A O 1
ATOM 644 N N . SER A 1 86 ? 23.185 9.817 -40.714 1.00 93.88 86 SER A N 1
ATOM 645 C CA . SER A 1 86 ? 23.029 11.012 -41.550 1.00 93.88 86 SER A CA 1
ATOM 646 C C . SER A 1 86 ? 22.101 10.757 -42.734 1.00 93.88 86 SER A C 1
ATOM 648 O O . SER A 1 86 ? 22.264 9.781 -43.465 1.00 93.88 86 SER A O 1
ATOM 650 N N . TYR A 1 87 ? 21.157 11.669 -42.964 1.00 93.44 87 TYR A N 1
ATOM 651 C CA . TYR A 1 87 ? 20.289 11.694 -44.144 1.00 93.44 87 TYR A CA 1
ATOM 652 C C . TYR A 1 87 ? 19.765 13.114 -44.395 1.00 93.44 87 TYR A C 1
ATOM 654 O O . TYR A 1 87 ? 19.829 13.987 -43.528 1.00 93.44 87 TYR A O 1
ATOM 662 N N . GLY A 1 88 ? 19.276 13.385 -45.609 1.00 87.94 88 GLY A N 1
ATOM 663 C CA . GLY A 1 88 ? 18.766 14.717 -45.961 1.00 87.94 88 GLY A CA 1
ATOM 664 C C . GLY A 1 88 ? 19.829 15.826 -45.915 1.00 87.94 88 GLY A C 1
ATOM 665 O O . GLY A 1 88 ? 19.499 16.973 -45.629 1.00 87.94 88 GLY A O 1
ATOM 666 N N . GLY A 1 89 ? 21.098 15.486 -46.169 1.00 87.12 89 GLY A N 1
ATOM 667 C CA . GLY A 1 89 ? 22.204 16.445 -46.277 1.00 87.12 89 GLY A CA 1
ATOM 668 C C . GLY A 1 89 ? 23.001 16.706 -44.995 1.00 87.12 89 GLY A C 1
ATOM 669 O O . GLY A 1 89 ? 23.894 17.547 -45.022 1.00 87.12 89 GLY A O 1
ATOM 670 N N . GLY A 1 90 ? 22.729 16.001 -43.892 1.00 90.75 90 GLY A N 1
ATOM 671 C CA . GLY A 1 90 ? 23.501 16.164 -42.659 1.00 90.75 90 GLY A CA 1
ATOM 672 C C . GLY A 1 90 ? 23.237 15.094 -41.596 1.00 90.75 90 GLY A C 1
ATOM 673 O O . GLY A 1 90 ? 22.389 14.220 -41.805 1.00 90.75 90 GLY A O 1
ATOM 674 N N . PRO A 1 91 ? 23.967 15.159 -40.470 1.00 92.88 91 PRO A N 1
ATOM 675 C CA . PRO A 1 91 ? 23.766 14.281 -39.326 1.00 92.88 91 PRO A CA 1
ATOM 676 C C . PRO A 1 91 ? 22.405 14.542 -38.679 1.00 92.88 91 PRO A C 1
ATOM 678 O O . PRO A 1 91 ? 21.915 15.675 -38.646 1.00 92.88 91 PRO A O 1
ATOM 681 N N . LYS A 1 92 ? 21.761 13.467 -38.229 1.00 93.19 92 LYS A N 1
ATOM 682 C CA . LYS A 1 92 ? 20.438 13.514 -37.605 1.00 93.19 92 LYS A CA 1
ATOM 683 C C . LYS A 1 92 ? 20.489 13.004 -36.187 1.00 93.19 92 LYS A C 1
ATOM 685 O O . LYS A 1 92 ? 19.985 13.701 -35.317 1.00 93.19 92 LYS A O 1
ATOM 690 N N . TRP A 1 93 ? 21.142 11.869 -35.965 1.00 91.44 93 TRP A N 1
ATOM 691 C CA . TRP A 1 93 ? 21.281 11.256 -34.650 1.00 91.44 93 TRP A CA 1
ATOM 692 C C . TRP A 1 93 ? 22.684 10.701 -34.467 1.00 91.44 93 TRP A C 1
ATOM 694 O O . TRP A 1 93 ? 23.237 10.100 -35.388 1.00 91.44 93 TRP A O 1
ATOM 704 N N . ALA A 1 94 ? 23.216 10.861 -33.264 1.00 91.38 94 ALA A N 1
ATOM 705 C CA . ALA A 1 94 ? 24.383 10.166 -32.767 1.00 91.38 94 ALA A CA 1
ATOM 706 C C . ALA A 1 94 ? 23.984 9.430 -31.481 1.00 91.38 94 ALA A C 1
ATOM 708 O O . ALA A 1 94 ? 23.425 10.029 -30.564 1.00 91.38 94 ALA A O 1
ATOM 709 N N . ILE A 1 95 ? 24.227 8.125 -31.441 1.00 90.12 95 ILE A N 1
ATOM 710 C CA . ILE A 1 95 ? 23.897 7.260 -30.309 1.00 90.12 95 ILE A CA 1
ATOM 711 C C . ILE A 1 95 ? 25.211 6.876 -29.643 1.00 90.12 95 ILE A C 1
ATOM 713 O O . ILE A 1 95 ? 26.075 6.293 -30.299 1.00 90.12 95 ILE A O 1
ATOM 717 N N . ASP A 1 96 ? 25.352 7.251 -28.376 1.00 87.69 96 ASP A N 1
ATOM 718 C CA . ASP A 1 96 ? 26.512 6.931 -27.547 1.00 87.69 96 ASP A CA 1
ATOM 719 C C . ASP A 1 96 ? 26.361 5.550 -26.898 1.00 87.69 96 ASP A C 1
ATOM 721 O O . ASP A 1 96 ? 25.236 5.098 -26.675 1.00 87.69 96 ASP A O 1
ATOM 725 N N . ASP A 1 97 ? 27.494 4.909 -26.608 1.00 77.75 97 ASP A N 1
ATOM 726 C CA . ASP A 1 97 ? 27.600 3.623 -25.908 1.00 77.75 97 ASP A CA 1
ATOM 727 C C . ASP A 1 97 ? 26.607 2.546 -26.383 1.00 77.75 97 ASP A C 1
ATOM 729 O O . ASP A 1 97 ? 25.925 1.877 -25.601 1.00 77.75 97 ASP A O 1
ATOM 733 N N . VAL A 1 98 ? 26.522 2.355 -27.700 1.00 85.12 98 VAL A N 1
ATOM 734 C CA . VAL A 1 98 ? 25.755 1.253 -28.276 1.00 85.12 98 VAL A CA 1
ATOM 735 C C . VAL A 1 98 ? 26.478 -0.043 -27.943 1.00 85.12 98 VAL A C 1
ATOM 737 O O . VAL A 1 98 ? 27.511 -0.341 -28.537 1.00 85.12 98 VAL A O 1
ATOM 740 N N . GLU A 1 99 ? 25.939 -0.823 -27.009 1.00 84.44 99 GLU A N 1
ATOM 741 C CA . GLU A 1 99 ? 26.539 -2.094 -26.619 1.00 84.44 99 GLU A CA 1
ATOM 742 C C . GLU A 1 99 ? 26.375 -3.155 -27.722 1.00 84.44 99 GLU A C 1
ATOM 744 O O . GLU A 1 99 ? 25.273 -3.502 -28.153 1.00 84.44 99 GLU A O 1
ATOM 749 N N . ILE A 1 100 ? 27.515 -3.673 -28.178 1.00 78.25 100 ILE A N 1
ATOM 750 C CA . ILE A 1 100 ? 27.698 -4.646 -29.264 1.00 78.25 100 ILE A CA 1
ATOM 751 C C . ILE A 1 100 ? 28.183 -5.986 -28.682 1.00 78.25 100 ILE A C 1
ATOM 753 O O . ILE A 1 100 ? 28.795 -6.828 -29.337 1.00 78.25 100 ILE A O 1
ATOM 757 N N . THR A 1 101 ? 27.904 -6.234 -27.405 1.00 71.62 101 THR A N 1
ATOM 758 C CA . THR A 1 101 ? 28.083 -7.558 -26.822 1.00 71.62 101 THR A CA 1
ATOM 759 C C . THR A 1 101 ? 26.871 -8.385 -27.252 1.00 71.62 101 THR A C 1
ATOM 761 O O . THR A 1 101 ? 25.753 -8.097 -26.849 1.00 71.62 101 THR A O 1
ATOM 764 N N . GLY A 1 102 ? 27.046 -9.381 -28.127 1.00 60.88 102 GLY A N 1
ATOM 765 C CA . GLY A 1 102 ? 25.970 -10.246 -28.647 1.00 60.88 102 GLY A CA 1
ATOM 766 C C . GLY A 1 102 ? 25.280 -11.154 -27.610 1.00 60.88 102 GLY A C 1
ATOM 767 O O . GLY A 1 102 ? 24.985 -12.307 -27.918 1.00 60.88 102 GLY A O 1
ATOM 768 N N . GLY A 1 103 ? 25.054 -10.674 -26.388 1.00 56.03 103 GLY A N 1
ATOM 769 C CA . GLY A 1 103 ? 24.369 -11.360 -25.305 1.00 56.03 103 GLY A CA 1
ATOM 770 C C . GLY A 1 103 ? 23.235 -10.494 -24.778 1.00 56.03 103 GLY A C 1
ATOM 771 O O . GLY A 1 103 ? 23.489 -9.389 -24.331 1.00 56.03 103 GLY A O 1
ATOM 772 N N . GLU A 1 104 ? 22.025 -11.051 -24.875 1.00 59.06 104 GLU A N 1
ATOM 773 C CA . GLU A 1 104 ? 20.856 -10.866 -24.007 1.00 59.06 104 GLU A CA 1
ATOM 774 C C . GLU A 1 104 ? 20.460 -9.425 -23.648 1.00 59.06 104 GLU A C 1
ATOM 776 O O . GLU A 1 104 ? 21.229 -8.657 -23.091 1.00 59.06 104 GLU A O 1
ATOM 781 N N . VAL A 1 105 ? 19.189 -9.091 -23.908 1.00 60.97 105 VAL A N 1
ATOM 782 C CA . VAL A 1 105 ? 18.462 -7.970 -23.287 1.00 60.97 105 VAL A CA 1
ATOM 783 C C . VAL A 1 105 ? 19.076 -7.634 -21.928 1.00 60.97 105 VAL A C 1
ATOM 785 O O . VAL A 1 105 ? 19.031 -8.498 -21.051 1.00 60.97 105 VAL A O 1
ATOM 788 N N . ASN A 1 106 ? 19.675 -6.434 -21.823 1.00 73.38 106 ASN A N 1
ATOM 789 C CA . ASN A 1 106 ? 20.494 -5.959 -20.704 1.00 73.38 106 ASN A CA 1
ATOM 790 C C . ASN A 1 106 ? 20.121 -6.696 -19.413 1.00 73.38 106 ASN A C 1
ATOM 792 O O . ASN A 1 106 ? 18.976 -6.592 -18.974 1.00 73.38 106 ASN A O 1
ATOM 796 N N . SER A 1 107 ? 21.037 -7.479 -18.841 1.00 70.81 107 SER A N 1
ATOM 797 C CA . SER A 1 107 ? 20.771 -8.304 -17.652 1.00 70.81 107 SER A CA 1
ATOM 798 C C . SER A 1 107 ? 20.073 -7.532 -16.516 1.00 70.81 107 SER A C 1
ATOM 800 O O . SER A 1 107 ? 19.282 -8.111 -15.767 1.00 70.81 107 SER A O 1
ATOM 802 N N . ASP A 1 108 ? 20.257 -6.208 -16.470 1.00 80.56 108 ASP A N 1
ATOM 803 C CA . ASP A 1 108 ? 19.546 -5.286 -15.586 1.00 80.56 108 ASP A CA 1
ATOM 804 C C . ASP A 1 108 ? 18.029 -5.229 -15.830 1.00 80.56 108 ASP A C 1
ATOM 806 O O . ASP A 1 108 ? 17.263 -5.151 -14.872 1.00 80.56 108 ASP A O 1
ATOM 810 N N . LEU A 1 109 ? 17.561 -5.286 -17.081 1.00 84.75 109 LEU A N 1
ATOM 811 C CA . LEU A 1 109 ? 16.136 -5.291 -17.428 1.00 84.75 109 LEU A CA 1
ATOM 812 C C . LEU A 1 109 ? 15.468 -6.610 -17.023 1.00 84.75 109 LEU A C 1
ATOM 814 O O . LEU A 1 109 ? 14.355 -6.601 -16.498 1.00 84.75 109 LEU A O 1
ATOM 818 N N . SER A 1 110 ? 16.170 -7.732 -17.198 1.00 87.00 110 SER A N 1
ATOM 819 C CA . SER A 1 110 ? 15.719 -9.037 -16.696 1.00 87.00 110 SER A CA 1
ATOM 820 C C . SER A 1 110 ? 15.636 -9.037 -15.165 1.00 87.00 110 SER A C 1
ATOM 822 O O . SER A 1 110 ? 14.610 -9.399 -14.584 1.00 87.00 110 SER A O 1
ATOM 824 N N . ALA A 1 111 ? 16.673 -8.528 -14.493 1.00 87.75 111 ALA A N 1
ATOM 825 C CA . ALA A 1 111 ? 16.686 -8.388 -13.041 1.00 87.75 111 ALA A CA 1
ATOM 826 C C . ALA A 1 111 ? 15.606 -7.418 -12.526 1.00 87.75 111 ALA A C 1
ATOM 828 O O . ALA A 1 111 ? 15.033 -7.647 -11.458 1.00 87.75 111 ALA A O 1
ATOM 829 N N . LEU A 1 112 ? 15.305 -6.348 -13.268 1.00 90.56 112 LEU A N 1
ATOM 830 C CA . LEU A 1 112 ? 14.236 -5.409 -12.937 1.00 90.56 112 LEU A CA 1
ATOM 831 C C . LEU A 1 112 ? 12.861 -6.072 -13.031 1.00 90.56 112 LEU A C 1
ATOM 833 O O . LEU A 1 112 ? 12.062 -5.895 -12.115 1.00 90.56 112 LEU A O 1
ATOM 837 N N . GLY A 1 113 ? 12.615 -6.876 -14.070 1.00 90.62 113 GLY A N 1
ATOM 838 C CA . GLY A 1 113 ? 11.391 -7.674 -14.186 1.00 90.62 113 GLY A CA 1
ATOM 839 C C . GLY A 1 113 ? 11.189 -8.573 -12.965 1.00 90.62 113 GLY A C 1
ATOM 840 O O . GLY A 1 113 ? 10.171 -8.476 -12.286 1.00 90.62 113 GLY A O 1
ATOM 841 N N . VAL A 1 114 ? 12.225 -9.332 -12.588 1.00 92.44 114 VAL A N 1
ATOM 842 C CA . VAL A 1 114 ? 12.198 -10.186 -11.385 1.00 92.44 114 VAL A CA 1
ATOM 843 C C . VAL A 1 114 ? 11.942 -9.379 -10.106 1.00 92.44 114 VAL A C 1
ATOM 845 O O . VAL A 1 114 ? 11.237 -9.833 -9.207 1.00 92.44 114 VAL A O 1
ATOM 848 N N . ARG A 1 115 ? 12.514 -8.177 -9.980 1.00 93.88 115 ARG A N 1
ATOM 849 C CA . ARG A 1 115 ? 12.294 -7.303 -8.815 1.00 93.88 115 ARG A CA 1
ATOM 850 C C . ARG A 1 115 ? 10.857 -6.788 -8.725 1.00 93.88 115 ARG A C 1
ATOM 852 O O . ARG A 1 115 ? 10.337 -6.727 -7.615 1.00 93.88 115 ARG A O 1
ATOM 859 N N . VAL A 1 116 ? 10.233 -6.433 -9.849 1.00 94.06 116 VAL A N 1
ATOM 860 C CA . VAL A 1 116 ? 8.821 -6.017 -9.895 1.00 94.06 116 VAL A CA 1
ATOM 861 C C . VAL A 1 116 ? 7.916 -7.182 -9.501 1.00 94.06 116 VAL A C 1
ATOM 863 O O . VAL A 1 116 ? 7.111 -7.028 -8.588 1.00 94.06 116 VAL A O 1
ATOM 866 N N . ASP A 1 117 ? 8.144 -8.369 -10.067 1.00 94.31 117 ASP A N 1
ATOM 867 C CA . ASP A 1 117 ? 7.388 -9.575 -9.709 1.00 94.31 117 ASP A CA 1
ATOM 868 C C . ASP A 1 117 ? 7.523 -9.912 -8.213 1.00 94.31 117 ASP A C 1
ATOM 870 O O . ASP A 1 117 ? 6.553 -10.281 -7.550 1.00 94.31 117 ASP A O 1
ATOM 874 N N . ASN A 1 118 ? 8.721 -9.739 -7.641 1.00 95.25 118 ASN A N 1
ATOM 875 C CA . ASN A 1 118 ? 8.943 -9.921 -6.206 1.00 95.25 118 ASN A CA 1
ATOM 876 C C . ASN A 1 118 ? 8.191 -8.886 -5.352 1.00 95.25 118 ASN A C 1
ATOM 878 O O . ASN A 1 118 ? 7.748 -9.228 -4.256 1.00 95.25 118 ASN A O 1
ATOM 882 N N . HIS A 1 119 ? 8.058 -7.636 -5.807 1.00 94.50 119 HIS A N 1
ATOM 883 C CA . HIS A 1 119 ? 7.249 -6.629 -5.112 1.00 94.50 119 HIS A CA 1
ATOM 884 C C . HIS A 1 119 ? 5.760 -6.986 -5.150 1.00 94.50 119 HIS A C 1
ATOM 886 O O . HIS A 1 119 ? 5.115 -6.940 -4.103 1.00 94.50 119 HIS A O 1
ATOM 892 N N . ASP A 1 120 ? 5.240 -7.406 -6.305 1.00 94.81 120 ASP A N 1
ATOM 893 C CA . ASP A 1 120 ? 3.849 -7.853 -6.443 1.00 94.81 120 ASP A CA 1
ATOM 894 C C . ASP A 1 120 ? 3.574 -9.062 -5.531 1.00 94.81 120 ASP A C 1
ATOM 896 O O . ASP A 1 120 ? 2.598 -9.083 -4.780 1.00 94.81 120 ASP A O 1
ATOM 900 N N . ALA A 1 121 ? 4.499 -10.029 -5.491 1.00 94.25 121 ALA A N 1
ATOM 901 C CA . ALA A 1 121 ? 4.414 -11.186 -4.602 1.00 94.25 121 ALA A CA 1
ATOM 902 C C . ALA A 1 121 ? 4.484 -10.811 -3.110 1.00 94.25 121 ALA A C 1
ATOM 904 O O . ALA A 1 121 ? 3.751 -11.383 -2.303 1.00 94.25 121 ALA A O 1
ATOM 905 N N . LEU A 1 122 ? 5.342 -9.855 -2.731 1.00 94.19 122 LEU A N 1
ATOM 906 C CA . LEU A 1 122 ? 5.460 -9.371 -1.351 1.00 94.19 122 LEU A CA 1
ATOM 907 C C . LEU A 1 122 ? 4.179 -8.672 -0.880 1.00 94.19 122 LEU A C 1
ATOM 909 O O . LEU A 1 122 ? 3.779 -8.840 0.271 1.00 94.19 122 LEU A O 1
ATOM 913 N N . LEU A 1 123 ? 3.551 -7.890 -1.758 1.00 93.38 123 LEU A N 1
ATOM 914 C CA . LEU A 1 123 ? 2.292 -7.199 -1.476 1.00 93.38 123 LEU A CA 1
ATOM 915 C C . LEU A 1 123 ? 1.068 -8.117 -1.617 1.00 93.38 123 LEU A C 1
ATOM 917 O O . LEU A 1 123 ? -0.015 -7.760 -1.158 1.00 93.38 123 LEU A O 1
ATOM 921 N N . GLY A 1 124 ? 1.233 -9.302 -2.212 1.00 94.69 124 GLY A N 1
ATOM 922 C CA . GLY A 1 124 ? 0.147 -10.244 -2.479 1.00 94.69 124 GLY A CA 1
ATOM 923 C C . GLY A 1 124 ? -0.789 -9.786 -3.600 1.00 94.69 124 GLY A C 1
ATOM 924 O O . GLY A 1 124 ? -1.944 -10.207 -3.642 1.00 94.69 124 GLY A O 1
ATOM 925 N N . THR A 1 125 ? -0.314 -8.914 -4.489 1.00 95.25 125 THR A N 1
ATOM 926 C CA . THR A 1 125 ? -1.093 -8.321 -5.576 1.00 95.25 125 THR A CA 1
ATOM 927 C C . THR A 1 125 ? -0.820 -9.014 -6.911 1.00 95.25 125 THR A C 1
ATOM 929 O O . THR A 1 125 ? 0.182 -9.703 -7.093 1.00 95.25 125 THR A O 1
ATOM 932 N N . ALA A 1 126 ? -1.736 -8.858 -7.869 1.00 93.25 126 ALA A N 1
ATOM 933 C CA . ALA A 1 126 ? -1.511 -9.319 -9.238 1.00 93.25 126 ALA A CA 1
ATOM 934 C C . ALA A 1 126 ? -0.492 -8.424 -9.966 1.00 93.25 126 ALA A C 1
ATOM 936 O O . ALA A 1 126 ? -0.309 -7.264 -9.598 1.00 93.25 126 ALA A O 1
ATOM 937 N N . THR A 1 127 ? 0.111 -8.937 -11.043 1.00 92.19 127 THR A N 1
ATOM 938 C CA . THR A 1 127 ? 1.046 -8.166 -11.870 1.00 92.19 127 THR A CA 1
ATOM 939 C C . THR A 1 127 ? 0.413 -6.868 -12.367 1.00 92.19 127 THR A C 1
ATOM 941 O O . THR A 1 127 ? -0.679 -6.887 -12.941 1.00 92.19 127 THR A O 1
ATOM 944 N N . ASN A 1 128 ? 1.120 -5.749 -12.187 1.00 89.00 128 ASN A N 1
ATOM 945 C CA . ASN A 1 128 ? 0.671 -4.390 -12.532 1.00 89.00 128 ASN A CA 1
ATOM 946 C C . ASN A 1 128 ? -0.565 -3.884 -11.761 1.00 89.00 128 ASN A C 1
ATOM 948 O O . ASN A 1 128 ? -1.175 -2.889 -12.177 1.00 89.00 128 ASN A O 1
ATOM 952 N N . ALA A 1 129 ? -0.954 -4.537 -10.662 1.00 93.06 129 ALA A N 1
ATOM 953 C CA . ALA A 1 129 ? -2.017 -4.032 -9.803 1.00 93.06 129 ALA A CA 1
ATOM 954 C C . ALA A 1 129 ? -1.665 -2.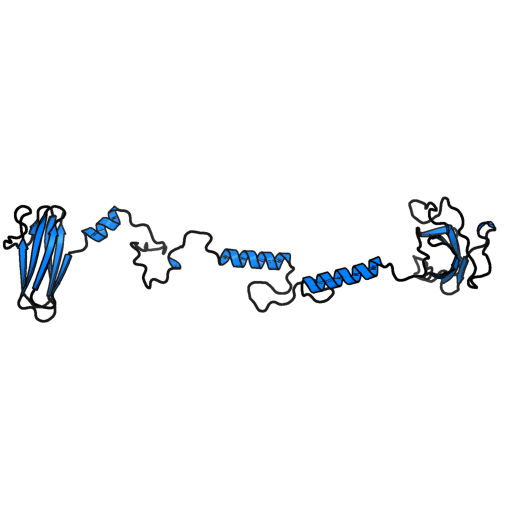631 -9.280 1.00 93.06 129 ALA A C 1
ATOM 956 O O . ALA A 1 129 ? -0.531 -2.352 -8.898 1.00 93.06 129 ALA A O 1
ATOM 957 N N . GLN A 1 130 ? -2.654 -1.740 -9.275 1.00 93.12 130 GLN A N 1
ATOM 958 C CA . GLN A 1 130 ? -2.498 -0.370 -8.771 1.00 93.12 130 GLN A CA 1
ATOM 959 C C . GLN A 1 130 ? -3.005 -0.227 -7.326 1.00 93.12 130 GLN A C 1
ATOM 961 O O . GLN A 1 130 ? -2.862 0.836 -6.722 1.00 93.12 130 GLN A O 1
ATOM 966 N N . ASP A 1 131 ? -3.606 -1.287 -6.779 1.00 95.44 131 ASP A N 1
ATOM 967 C CA . ASP A 1 131 ? -4.252 -1.323 -5.473 1.00 95.44 131 ASP A CA 1
ATOM 968 C C . ASP A 1 131 ? -4.200 -2.729 -4.839 1.00 95.44 131 ASP A C 1
ATOM 970 O O . ASP A 1 131 ? -3.740 -3.693 -5.454 1.00 95.44 131 ASP A O 1
ATOM 974 N N . LEU A 1 132 ? -4.645 -2.830 -3.582 1.00 95.38 132 LEU A N 1
ATOM 975 C CA . LEU A 1 132 ? -4.670 -4.069 -2.797 1.00 95.38 132 LEU A CA 1
ATOM 976 C C . LEU A 1 132 ? -5.879 -4.985 -3.088 1.00 95.38 132 LEU A C 1
ATOM 978 O O . LEU A 1 132 ? -6.038 -6.011 -2.426 1.00 95.38 132 LEU A O 1
ATOM 982 N N . GLY A 1 133 ? -6.730 -4.649 -4.063 1.00 95.06 133 GLY A N 1
ATOM 983 C CA . GLY A 1 133 ? -7.919 -5.422 -4.418 1.00 95.06 133 GLY A CA 1
ATOM 984 C C . GLY A 1 133 ? -9.101 -5.242 -3.458 1.00 95.06 133 GLY A C 1
ATOM 985 O O . GLY A 1 133 ? -9.278 -4.191 -2.844 1.00 95.06 133 GLY A O 1
ATOM 986 N N . THR A 1 134 ? -9.952 -6.266 -3.372 1.00 95.56 134 THR A N 1
ATOM 987 C CA . THR 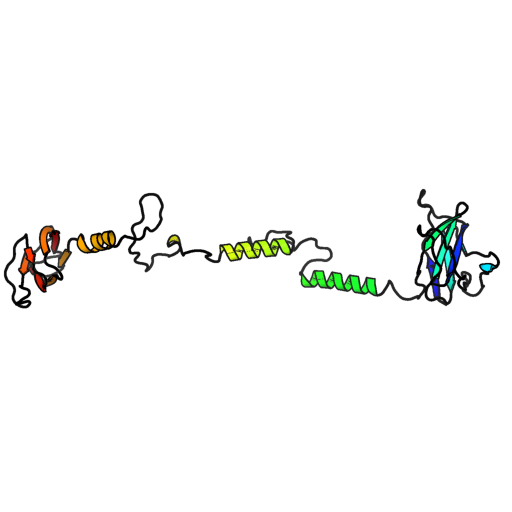A 1 134 ? -11.206 -6.253 -2.597 1.00 95.56 134 THR A CA 1
ATOM 988 C C . THR A 1 134 ? -11.017 -6.901 -1.224 1.00 95.56 134 THR A C 1
ATOM 990 O O . THR A 1 134 ? -10.547 -8.038 -1.133 1.00 95.56 134 THR A O 1
ATOM 993 N N . PHE A 1 135 ? -11.456 -6.229 -0.161 1.00 96.31 135 PHE A N 1
ATOM 994 C CA . PHE A 1 135 ? -11.489 -6.748 1.203 1.00 96.31 135 PHE A CA 1
ATOM 995 C C . PHE A 1 135 ? -12.918 -7.152 1.582 1.00 96.31 135 PHE A C 1
ATOM 997 O O . PHE A 1 135 ? -13.877 -6.418 1.391 1.00 96.31 135 PHE A O 1
ATOM 1004 N N . THR A 1 136 ? -13.092 -8.330 2.186 1.00 95.94 136 THR A N 1
ATOM 1005 C CA . THR A 1 136 ? -14.422 -8.785 2.646 1.00 95.94 136 THR A CA 1
ATOM 1006 C C . THR A 1 136 ? -14.843 -8.177 3.987 1.00 95.94 136 THR A C 1
ATOM 1008 O O . THR A 1 136 ? -15.964 -8.399 4.444 1.00 95.94 136 THR A O 1
ATOM 1011 N N . GLY A 1 137 ? -13.922 -7.495 4.672 1.00 93.75 137 GLY A N 1
ATOM 1012 C CA . GLY A 1 137 ? -14.180 -6.789 5.925 1.00 93.75 137 GLY A CA 1
ATOM 1013 C C . GLY A 1 137 ? -14.638 -5.351 5.685 1.00 93.75 137 GLY A C 1
ATOM 1014 O O . GLY A 1 137 ? -14.596 -4.858 4.569 1.00 93.75 137 GLY A O 1
ATOM 1015 N N . SER A 1 138 ? -15.050 -4.660 6.749 1.00 92.62 138 SER A N 1
ATOM 1016 C CA . SER A 1 138 ? -15.455 -3.247 6.677 1.00 92.62 138 SER A CA 1
ATOM 1017 C C . SER A 1 138 ? -14.361 -2.263 7.098 1.00 92.62 138 SER A C 1
ATOM 1019 O O . SER A 1 138 ? -14.602 -1.062 7.097 1.00 92.62 138 SER A O 1
ATOM 1021 N N . THR A 1 139 ? -13.208 -2.759 7.558 1.00 95.88 139 THR A N 1
ATOM 1022 C CA . THR A 1 139 ? -12.128 -1.916 8.093 1.00 95.88 139 THR A CA 1
ATOM 1023 C C . THR A 1 139 ? -11.304 -1.269 6.992 1.00 95.88 139 THR A C 1
ATOM 1025 O O . THR A 1 139 ? -11.009 -0.089 7.105 1.00 95.88 139 THR A O 1
ATOM 1028 N N . ILE A 1 140 ? -10.933 -2.035 5.964 1.00 97.12 140 ILE A N 1
ATOM 1029 C CA . ILE A 1 140 ? -10.136 -1.549 4.836 1.00 97.12 140 ILE A CA 1
ATOM 1030 C C . ILE A 1 140 ? -11.059 -1.426 3.628 1.00 97.12 140 ILE A C 1
ATOM 1032 O O . ILE A 1 140 ? -11.794 -2.369 3.330 1.00 97.12 140 ILE A O 1
ATOM 1036 N N . SER A 1 141 ? -11.024 -0.284 2.949 1.00 97.56 141 SER A N 1
ATOM 1037 C CA . SER A 1 141 ? -11.803 -0.040 1.737 1.00 97.56 141 SER A CA 1
ATOM 1038 C C . SER A 1 141 ? -11.212 -0.796 0.545 1.00 97.56 141 SER A C 1
ATOM 1040 O O . SER A 1 141 ? -9.988 -0.854 0.382 1.00 97.56 141 SER A O 1
ATOM 1042 N N . ASP A 1 142 ? -12.076 -1.310 -0.331 1.00 97.25 142 ASP A N 1
ATOM 1043 C CA . ASP A 1 142 ? -11.669 -1.904 -1.609 1.00 97.25 142 ASP A CA 1
ATOM 1044 C C . ASP A 1 142 ? -10.826 -0.933 -2.446 1.00 97.25 142 ASP A C 1
ATOM 1046 O O . ASP A 1 142 ? -11.005 0.286 -2.388 1.00 97.25 142 ASP A O 1
ATOM 1050 N N . ASN A 1 143 ? -9.918 -1.487 -3.251 1.00 96.06 143 ASN A N 1
ATOM 1051 C CA . ASN A 1 143 ? -9.073 -0.752 -4.190 1.00 96.06 143 ASN A CA 1
ATOM 1052 C C . ASN A 1 143 ? -8.203 0.332 -3.523 1.00 96.06 143 ASN A C 1
ATOM 1054 O O . ASN A 1 143 ? -7.835 1.333 -4.141 1.00 96.06 143 ASN A O 1
ATOM 1058 N N . SER A 1 144 ? -7.844 0.128 -2.254 1.00 96.62 144 SER A N 1
ATOM 1059 C CA . SER A 1 144 ? -6.951 1.022 -1.517 1.00 96.62 144 SER A CA 1
ATOM 1060 C C . SER A 1 144 ? -5.480 0.806 -1.869 1.00 96.62 144 SER A C 1
ATOM 1062 O O . SER A 1 144 ? -5.026 -0.315 -2.105 1.00 96.62 144 SER A O 1
ATOM 1064 N N . SER A 1 145 ? -4.701 1.887 -1.816 1.00 96.50 145 SER A N 1
ATOM 1065 C CA . SER A 1 145 ? -3.239 1.800 -1.758 1.00 96.50 145 SER A CA 1
ATOM 1066 C C . SER A 1 145 ? -2.777 1.313 -0.378 1.00 96.50 145 SER A C 1
ATOM 1068 O O . SER A 1 145 ? -3.505 1.437 0.610 1.00 96.50 145 SER A O 1
ATOM 1070 N N . VAL A 1 146 ? -1.537 0.820 -0.283 1.00 95.88 146 VAL A N 1
ATOM 1071 C CA . VAL A 1 146 ? -0.942 0.348 0.986 1.00 95.88 146 VAL A CA 1
ATOM 1072 C C . VAL A 1 146 ? -1.016 1.409 2.083 1.00 95.88 146 VAL A C 1
ATOM 1074 O O . VAL A 1 146 ? -1.377 1.104 3.216 1.00 95.88 146 VAL A O 1
ATOM 1077 N N . LEU A 1 147 ? -0.708 2.665 1.752 1.00 96.75 147 LEU A N 1
ATOM 1078 C CA . LEU A 1 147 ? -0.720 3.753 2.727 1.00 96.75 147 LEU A CA 1
ATOM 1079 C C . LEU A 1 147 ? -2.134 4.035 3.246 1.00 96.75 147 LEU A C 1
ATOM 1081 O O . LEU A 1 147 ? -2.311 4.199 4.450 1.00 96.75 147 LEU A O 1
ATOM 1085 N N . ASN A 1 148 ? -3.138 4.039 2.363 1.00 97.62 148 ASN A N 1
ATOM 1086 C CA . ASN A 1 148 ? -4.522 4.242 2.782 1.00 97.62 148 ASN A CA 1
ATOM 1087 C C . ASN A 1 148 ? -5.013 3.088 3.669 1.00 97.62 148 ASN A C 1
ATOM 1089 O O . ASN A 1 148 ? -5.566 3.331 4.735 1.00 97.62 148 ASN A O 1
ATOM 1093 N N . ALA A 1 149 ? -4.727 1.842 3.282 1.00 97.31 149 A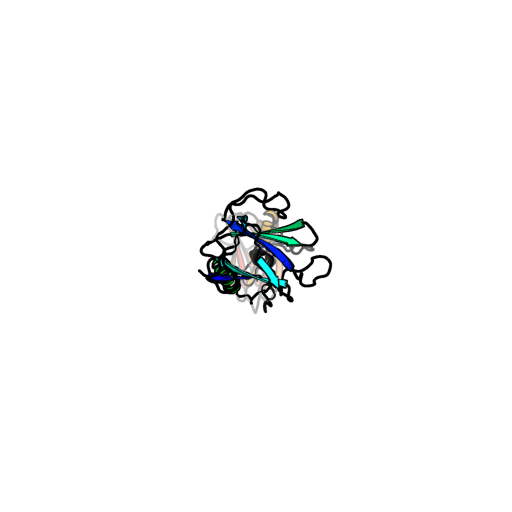LA A N 1
ATOM 1094 C CA . ALA A 1 149 ? -5.115 0.666 4.058 1.00 97.31 149 ALA A CA 1
ATOM 1095 C C . ALA A 1 149 ? -4.485 0.645 5.466 1.00 97.31 149 ALA A C 1
ATOM 1097 O O . ALA A 1 149 ? -5.143 0.268 6.436 1.00 97.31 149 ALA A O 1
ATOM 1098 N N . LEU A 1 150 ? -3.225 1.080 5.604 1.00 97.12 150 LEU A N 1
ATOM 1099 C CA . LEU A 1 150 ? -2.576 1.215 6.913 1.00 97.12 150 LEU A CA 1
ATOM 1100 C C . LEU A 1 150 ? -3.191 2.341 7.755 1.00 97.12 150 LEU A C 1
ATOM 1102 O O . LEU A 1 150 ? -3.358 2.156 8.958 1.00 97.12 150 LEU A O 1
ATOM 1106 N N . GLN A 1 151 ? -3.574 3.463 7.141 1.00 98.06 151 GLN A N 1
ATOM 1107 C CA . GLN A 1 151 ? -4.262 4.558 7.835 1.00 98.06 151 GLN A CA 1
ATOM 1108 C C . GLN A 1 151 ? -5.654 4.139 8.332 1.00 98.06 151 GLN A C 1
ATOM 1110 O O . GLN A 1 151 ? -6.068 4.497 9.438 1.00 98.06 151 GLN A O 1
ATOM 1115 N N . GLU A 1 152 ? -6.383 3.371 7.525 1.00 97.25 152 GLU A N 1
ATOM 1116 C CA . GLU A 1 152 ? -7.680 2.804 7.894 1.00 97.25 152 GLU A CA 1
ATOM 1117 C C . GLU A 1 152 ? -7.539 1.804 9.052 1.00 97.25 152 GLU A C 1
ATOM 1119 O O . GLU A 1 152 ? -8.314 1.853 10.011 1.00 97.25 152 GLU A O 1
ATOM 1124 N N . LEU A 1 153 ? -6.503 0.954 9.020 1.00 95.62 153 LEU A N 1
ATOM 1125 C CA . LEU A 1 153 ? -6.188 0.043 10.120 1.00 95.62 153 LEU A CA 1
ATOM 1126 C C . LEU A 1 153 ? -5.812 0.796 11.404 1.00 95.62 153 LEU A C 1
ATOM 1128 O O . LEU A 1 153 ? -6.315 0.447 12.469 1.00 95.62 153 LEU A O 1
ATOM 1132 N N . GLU A 1 154 ? -4.970 1.828 11.313 1.00 95.88 154 GLU A N 1
ATOM 1133 C CA . GLU A 1 154 ? -4.602 2.684 12.448 1.00 95.88 154 GLU A CA 1
ATOM 1134 C C . GLU A 1 154 ? -5.850 3.309 13.077 1.00 95.88 154 GLU A C 1
ATOM 1136 O O . GLU A 1 154 ? -6.111 3.113 14.262 1.00 95.88 154 GLU A O 1
ATOM 1141 N N . THR A 1 155 ? -6.689 3.950 12.262 1.00 94.50 155 THR A N 1
ATOM 1142 C CA . THR A 1 155 ? -7.925 4.600 12.716 1.00 94.50 155 THR A CA 1
ATOM 1143 C C . THR A 1 155 ? -8.862 3.609 13.409 1.00 94.50 155 THR A C 1
ATOM 1145 O O . THR A 1 155 ? -9.439 3.909 14.455 1.00 94.50 155 THR A O 1
ATOM 1148 N N . ALA A 1 156 ? -9.017 2.407 12.848 1.00 93.44 156 ALA A N 1
ATOM 1149 C CA . ALA A 1 156 ? -9.869 1.379 13.433 1.00 93.44 156 ALA A CA 1
ATOM 1150 C C . ALA A 1 156 ? -9.321 0.854 14.769 1.00 93.44 156 ALA A C 1
ATOM 1152 O O . ALA A 1 156 ? -10.094 0.625 15.704 1.00 93.44 156 ALA A O 1
ATOM 1153 N N . VAL A 1 157 ? -8.001 0.682 14.880 1.00 92.12 157 VAL A N 1
ATOM 1154 C CA . VAL A 1 157 ? -7.345 0.249 16.121 1.00 92.12 157 VAL A CA 1
ATOM 1155 C C . VAL A 1 157 ? -7.434 1.334 17.196 1.00 92.12 157 VAL A C 1
ATOM 1157 O O . VAL A 1 157 ? -7.771 1.024 18.338 1.00 92.12 157 VAL A O 1
ATOM 1160 N N . GLU A 1 158 ? -7.210 2.599 16.846 1.00 89.94 158 GLU A N 1
ATOM 1161 C CA . GLU A 1 158 ? -7.313 3.729 17.776 1.00 89.94 158 GLU A CA 1
ATOM 1162 C C . GLU A 1 158 ? -8.750 3.998 18.232 1.00 89.94 158 GLU A C 1
ATOM 1164 O O . GLU A 1 158 ? -8.965 4.389 19.377 1.00 89.94 158 GLU A O 1
ATOM 1169 N N . ALA A 1 159 ? -9.744 3.740 17.378 1.00 84.00 159 ALA A N 1
ATOM 1170 C CA . ALA A 1 159 ? -11.152 3.804 17.761 1.00 84.00 159 ALA A CA 1
ATOM 1171 C C . ALA A 1 159 ? -11.566 2.644 18.688 1.00 84.00 159 ALA A C 1
ATOM 1173 O O . ALA A 1 159 ? -12.455 2.804 19.525 1.00 84.00 159 ALA A O 1
ATOM 1174 N N . GLY A 1 160 ? -10.943 1.469 18.533 1.00 77.00 160 GLY A N 1
ATOM 1175 C CA . GLY A 1 160 ? -11.185 0.294 19.374 1.00 77.00 160 GLY A CA 1
ATOM 1176 C C . GLY A 1 160 ? -10.458 0.332 20.722 1.00 77.00 160 GLY A C 1
ATOM 1177 O O . GLY A 1 160 ? -10.921 -0.275 21.691 1.00 77.00 160 GLY A O 1
ATOM 1178 N N . ALA A 1 161 ? -9.338 1.050 20.807 1.00 68.50 161 ALA A N 1
ATOM 1179 C CA . ALA A 1 161 ? -8.636 1.302 22.055 1.00 68.50 161 ALA A CA 1
ATOM 1180 C C . ALA A 1 161 ? -9.307 2.477 22.793 1.00 68.50 161 ALA A C 1
ATOM 1182 O O . ALA A 1 161 ? -9.391 3.570 22.240 1.00 68.50 161 ALA A O 1
ATOM 1183 N N . PRO A 1 162 ? -9.782 2.323 24.043 1.00 62.41 162 PRO A N 1
ATOM 1184 C CA . PRO A 1 162 ? -10.269 3.463 24.809 1.00 62.41 162 PRO A CA 1
ATOM 1185 C C . PRO A 1 162 ? -9.100 4.427 2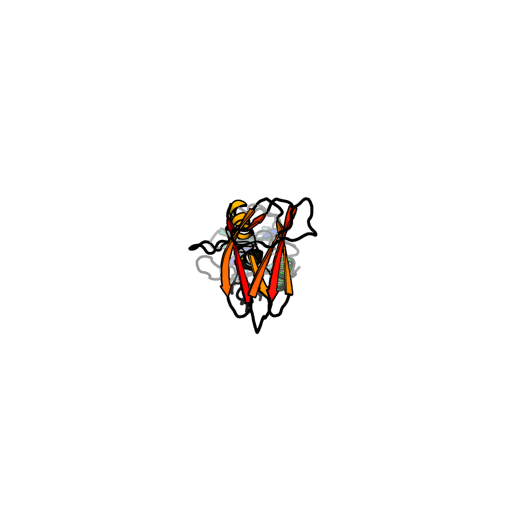5.061 1.00 62.41 162 PRO A C 1
ATOM 1187 O O . PRO A 1 162 ? -8.259 4.195 25.925 1.00 62.41 162 PRO A O 1
ATOM 1190 N N . THR A 1 163 ? -9.037 5.509 24.290 1.00 63.34 163 THR A N 1
ATOM 1191 C CA . THR A 1 163 ? -8.008 6.560 24.374 1.00 63.34 163 THR A CA 1
ATOM 1192 C C . THR A 1 163 ? -8.364 7.661 25.384 1.00 63.34 163 THR A C 1
ATOM 1194 O O . THR A 1 163 ? -7.758 8.730 25.399 1.00 63.34 163 THR A O 1
ATOM 1197 N N . GLY A 1 164 ? -9.316 7.397 26.283 1.00 63.72 164 GLY A N 1
ATOM 1198 C CA . GLY A 1 164 ? -9.734 8.303 27.353 1.00 63.72 164 GLY A CA 1
ATOM 1199 C C . GLY A 1 164 ? -10.311 7.556 28.554 1.00 63.72 164 GLY A C 1
ATOM 1200 O O . GLY A 1 164 ? -10.461 6.332 28.520 1.00 63.72 164 GLY A O 1
ATOM 1201 N N . ASP A 1 165 ? -10.633 8.303 29.615 1.00 58.12 165 ASP A N 1
ATOM 1202 C CA . ASP A 1 165 ? -11.330 7.782 30.794 1.00 58.12 165 ASP A CA 1
ATOM 1203 C C . ASP A 1 165 ? -12.501 6.884 30.378 1.00 58.12 165 ASP A C 1
ATOM 1205 O O . ASP A 1 165 ? -13.321 7.244 29.525 1.00 58.12 165 ASP A O 1
ATOM 1209 N N . VAL A 1 166 ? -12.592 5.709 31.004 1.00 57.03 166 VAL A N 1
ATOM 1210 C CA . VAL A 1 166 ? -13.706 4.780 30.813 1.00 57.03 166 VAL A CA 1
ATOM 1211 C C . VAL A 1 166 ? -14.988 5.503 31.208 1.00 57.03 166 VAL A C 1
ATOM 1213 O O . VAL A 1 166 ? -15.336 5.614 32.384 1.00 57.03 166 VAL A O 1
ATOM 1216 N N . THR A 1 167 ? -15.722 5.998 30.216 1.00 56.72 167 THR A N 1
ATOM 1217 C CA . THR A 1 167 ? -17.070 6.496 30.450 1.00 56.72 167 THR A CA 1
ATOM 1218 C C . THR A 1 167 ? -17.893 5.283 30.866 1.00 56.72 167 THR A C 1
ATOM 1220 O O . THR A 1 167 ? -18.053 4.338 30.094 1.00 56.72 167 THR A O 1
ATOM 1223 N N . ALA A 1 168 ? -18.414 5.292 32.094 1.00 54.38 168 ALA A N 1
ATOM 1224 C CA . ALA A 1 168 ? -19.151 4.185 32.716 1.00 54.38 168 ALA A CA 1
ATOM 1225 C C . ALA A 1 168 ? -20.355 3.652 31.905 1.00 54.38 168 ALA A C 1
ATOM 1227 O O . ALA A 1 168 ? -20.932 2.631 32.262 1.00 54.38 168 ALA A O 1
ATOM 1228 N N . SER A 1 169 ? -20.702 4.312 30.798 1.00 61.38 169 SER A N 1
ATOM 1229 C CA . SER A 1 169 ? -21.596 3.820 29.747 1.00 61.38 169 SER A CA 1
ATOM 1230 C C . SER A 1 169 ? -21.204 2.427 29.212 1.00 61.38 169 SER A C 1
ATOM 1232 O O . SER A 1 169 ? -22.076 1.672 28.795 1.00 61.38 169 SER A O 1
ATOM 1234 N N . GLY A 1 170 ? -19.914 2.059 29.255 1.00 52.03 170 GLY A N 1
ATOM 1235 C CA . GLY A 1 170 ? -19.409 0.754 28.793 1.00 52.03 170 GLY A CA 1
ATOM 1236 C C . GLY A 1 170 ? -19.358 -0.358 29.850 1.00 52.03 170 GLY A C 1
ATOM 1237 O O . GLY A 1 170 ? -19.004 -1.490 29.527 1.00 52.03 170 GLY A O 1
ATOM 1238 N N . LEU A 1 171 ? -19.694 -0.072 31.111 1.00 56.34 171 LEU A N 1
ATOM 1239 C CA . LEU A 1 171 ? -19.762 -1.099 32.149 1.00 56.34 171 LEU A CA 1
ATOM 1240 C C . LEU A 1 171 ? -21.170 -1.693 32.167 1.00 56.34 171 LEU A C 1
ATOM 1242 O O . LEU A 1 171 ? -22.107 -1.082 32.681 1.00 56.34 171 LEU A O 1
ATOM 1246 N N . THR A 1 172 ? -21.328 -2.911 31.652 1.00 56.31 172 THR A N 1
ATOM 1247 C CA . THR A 1 172 ? -22.544 -3.695 31.887 1.00 56.31 172 THR A CA 1
ATOM 1248 C C . THR A 1 172 ? -22.702 -3.874 33.397 1.00 56.31 172 THR A C 1
ATOM 1250 O O . THR A 1 172 ? -21.886 -4.529 34.046 1.00 56.31 172 THR A O 1
ATOM 1253 N N . MET A 1 173 ? -23.728 -3.254 33.981 1.00 53.00 173 MET A N 1
ATOM 1254 C CA . MET A 1 173 ? -23.948 -3.200 35.430 1.00 53.00 173 MET A CA 1
ATOM 1255 C C . MET A 1 173 ? -24.468 -4.530 35.998 1.00 53.00 173 MET A C 1
ATOM 1257 O O . MET A 1 173 ? -25.514 -4.570 36.636 1.00 53.00 173 MET A O 1
ATOM 1261 N N . SER A 1 174 ? -23.763 -5.643 35.785 1.00 57.59 174 SER A N 1
ATOM 1262 C CA . SER A 1 174 ? -24.080 -6.895 36.486 1.00 57.59 174 SER A CA 1
ATOM 1263 C C . SER A 1 174 ? -23.523 -6.908 37.916 1.00 57.59 174 SER A C 1
ATOM 1265 O O . SER A 1 174 ? -23.976 -7.695 38.745 1.00 57.59 174 SER A O 1
ATOM 1267 N N . SER A 1 175 ? -22.551 -6.038 38.240 1.00 53.66 175 SER A N 1
ATOM 1268 C CA . SER A 1 175 ? -21.931 -5.968 39.581 1.00 53.66 175 SER A CA 1
ATOM 1269 C C . SER A 1 175 ? -21.403 -4.584 40.002 1.00 53.66 175 SER A C 1
ATOM 1271 O O . SER A 1 175 ? -20.935 -4.428 41.129 1.00 53.66 175 SER A O 1
ATOM 1273 N N . ALA A 1 176 ? -21.471 -3.558 39.146 1.00 44.12 176 ALA A N 1
ATOM 1274 C CA . ALA A 1 176 ? -20.994 -2.218 39.491 1.00 44.12 176 ALA A CA 1
ATOM 1275 C C . ALA A 1 176 ? -22.051 -1.453 40.309 1.00 44.12 176 ALA A C 1
ATOM 1277 O O . ALA A 1 176 ? -22.977 -0.863 39.758 1.00 44.12 176 ALA A O 1
ATOM 1278 N N . ARG A 1 177 ? -21.917 -1.431 41.641 1.00 60.78 177 ARG A N 1
ATOM 1279 C CA . ARG A 1 177 ? -22.677 -0.509 42.501 1.00 60.78 177 ARG A CA 1
ATOM 1280 C C . ARG A 1 177 ? -22.032 0.876 42.424 1.00 60.78 177 ARG A C 1
ATOM 1282 O O . ARG A 1 177 ? -21.140 1.189 43.207 1.00 60.78 177 ARG A O 1
ATOM 1289 N N . VAL A 1 178 ? -22.451 1.699 41.467 1.00 56.31 178 VAL A N 1
ATOM 1290 C CA . VAL A 1 178 ? -21.943 3.073 41.346 1.00 56.31 178 VAL A CA 1
ATOM 1291 C C . VAL A 1 178 ? -22.576 3.963 42.423 1.00 56.31 178 VAL A C 1
ATOM 1293 O O . VAL A 1 178 ? -23.793 4.112 42.481 1.00 56.31 178 VAL A O 1
ATOM 1296 N N . LEU A 1 179 ? -21.750 4.584 43.272 1.00 59.34 179 LEU A N 1
ATOM 1297 C CA . LEU A 1 179 ? -22.145 5.655 44.204 1.00 59.34 179 LEU A CA 1
ATOM 1298 C C . LEU A 1 179 ? -22.303 6.992 43.451 1.00 59.34 179 LEU A C 1
ATOM 1300 O O . LEU A 1 179 ? -21.625 7.972 43.747 1.00 59.34 179 LEU A O 1
ATOM 1304 N N . GLY A 1 180 ? -23.170 7.028 42.440 1.00 59.28 180 GLY A N 1
ATOM 1305 C CA . GLY A 1 180 ? -23.348 8.172 41.545 1.00 59.28 180 GLY A CA 1
ATOM 1306 C C . GLY A 1 180 ? -24.817 8.436 41.238 1.00 59.28 180 GLY A C 1
ATOM 1307 O O . GLY A 1 180 ? -25.601 7.511 41.047 1.00 59.28 180 GLY A O 1
ATOM 1308 N N . ARG A 1 181 ? -25.194 9.716 41.178 1.00 59.25 181 ARG A N 1
ATOM 1309 C CA . ARG A 1 181 ? -26.486 10.176 40.651 1.00 59.25 181 ARG A CA 1
ATOM 1310 C C . ARG A 1 181 ? -26.337 10.376 39.145 1.00 59.25 181 ARG A C 1
ATOM 1312 O O . ARG A 1 181 ? -25.468 11.137 38.725 1.00 59.25 181 ARG A O 1
ATOM 1319 N N . THR A 1 182 ? -27.222 9.794 38.342 1.00 51.16 182 THR A N 1
ATOM 1320 C CA . THR A 1 182 ? -27.431 10.246 36.962 1.00 51.16 182 THR A CA 1
ATOM 1321 C C . THR A 1 182 ? -28.084 11.626 37.004 1.00 51.16 182 THR A C 1
ATOM 1323 O O . THR A 1 182 ? -29.186 11.796 37.529 1.00 51.16 182 THR A O 1
ATOM 1326 N N . GLY A 1 183 ? -27.379 12.649 36.518 1.00 48.62 183 GLY A N 1
ATOM 1327 C CA . GLY A 1 183 ? -27.950 13.987 36.381 1.00 48.62 183 GLY A CA 1
ATOM 1328 C C . GLY A 1 183 ? -29.118 13.962 35.395 1.00 48.62 183 GLY A C 1
ATOM 1329 O O . GLY A 1 183 ? -28.999 13.393 34.308 1.00 48.62 183 GLY A O 1
ATOM 1330 N N . ALA A 1 184 ? -30.250 14.569 35.758 1.00 48.91 184 ALA A N 1
ATOM 1331 C CA . ALA A 1 184 ? -31.358 14.747 34.827 1.00 48.91 184 ALA A CA 1
ATOM 1332 C C . ALA A 1 184 ? -30.892 15.648 33.669 1.00 48.91 184 ALA A C 1
ATOM 1334 O O . ALA A 1 184 ? -30.678 16.842 33.866 1.00 48.91 184 ALA A O 1
ATOM 1335 N N . GLY A 1 185 ? -30.698 15.063 32.483 1.00 52.53 185 GLY A N 1
ATOM 1336 C CA . GLY A 1 185 ? -30.484 15.794 31.229 1.00 52.53 185 GLY A CA 1
ATOM 1337 C C . GLY A 1 185 ? -29.208 15.479 30.445 1.00 52.53 185 GLY A C 1
ATOM 1338 O O . GLY A 1 185 ? -29.164 15.819 29.269 1.00 52.53 185 GLY A O 1
ATOM 1339 N N . THR A 1 186 ? -28.194 14.823 31.020 1.00 51.88 186 THR A N 1
ATOM 1340 C CA . THR A 1 186 ? -26.912 14.605 30.305 1.00 51.88 186 THR A CA 1
ATOM 1341 C C . THR A 1 186 ? -26.342 13.192 30.380 1.00 51.88 186 THR A C 1
ATOM 1343 O O . THR A 1 186 ? -25.341 12.924 29.727 1.00 51.88 186 THR A O 1
ATOM 1346 N N . GLY A 1 187 ? -26.933 12.273 31.153 1.00 51.44 187 GLY A N 1
ATOM 1347 C CA . GLY A 1 187 ? -26.452 10.882 31.238 1.00 51.44 187 GLY A CA 1
ATOM 1348 C C . GLY A 1 187 ? -25.049 10.714 31.845 1.00 51.44 187 GLY A C 1
ATOM 1349 O O . GLY A 1 187 ? -24.589 9.589 32.009 1.00 51.44 187 GLY A O 1
ATOM 1350 N N . ALA A 1 188 ? -24.382 11.808 32.225 1.00 52.78 188 ALA A N 1
ATOM 1351 C CA . ALA A 1 188 ? -23.082 11.785 32.874 1.00 52.78 188 ALA A CA 1
ATOM 1352 C C . ALA A 1 188 ? -23.222 11.374 34.345 1.00 52.78 188 ALA A C 1
ATOM 1354 O O . ALA A 1 188 ? -24.099 11.860 35.071 1.00 52.78 188 ALA A O 1
ATOM 1355 N N . ILE A 1 189 ? -22.326 10.494 34.792 1.00 58.00 189 ILE A N 1
ATOM 1356 C CA . ILE A 1 189 ? -22.165 10.182 36.210 1.00 58.00 189 ILE A CA 1
ATOM 1357 C C . ILE A 1 189 ? -21.452 11.370 36.849 1.00 58.00 189 ILE A C 1
ATOM 1359 O O . ILE A 1 189 ? -20.278 11.613 36.591 1.00 58.00 189 ILE A O 1
ATOM 1363 N N . GLN A 1 190 ? -22.180 12.142 37.652 1.00 61.50 190 GLN A N 1
ATOM 1364 C CA . GLN A 1 190 ? -21.591 13.231 38.419 1.00 61.50 190 GLN A CA 1
ATOM 1365 C C . GLN A 1 190 ? -21.048 12.655 39.727 1.00 61.50 190 GLN A C 1
ATOM 1367 O O . GLN A 1 190 ? -21.805 12.008 40.459 1.00 61.50 190 GLN A O 1
ATOM 1372 N N . GLU A 1 191 ? -19.768 12.893 40.029 1.00 64.69 191 GLU A N 1
ATOM 1373 C CA . GLU A 1 191 ? -19.218 12.565 41.346 1.00 64.69 191 GLU A CA 1
ATOM 1374 C C . GLU A 1 191 ? -20.108 13.177 42.433 1.00 64.69 191 GLU A C 1
ATOM 1376 O O . GLU A 1 191 ? -20.376 14.384 42.452 1.00 64.69 191 GLU A O 1
ATOM 1381 N N . LEU A 1 192 ? -20.616 12.328 43.328 1.00 58.81 192 LEU A N 1
ATOM 1382 C CA . LEU A 1 192 ? -21.360 12.805 44.481 1.00 58.81 192 LEU A CA 1
ATOM 1383 C C . LEU A 1 192 ? -20.377 13.532 45.392 1.00 58.81 192 LEU A C 1
ATOM 1385 O O . LEU A 1 192 ? -19.413 12.947 45.884 1.00 58.81 192 LEU A O 1
ATOM 1389 N N . THR A 1 193 ? -20.644 14.805 45.671 1.00 64.75 193 THR A N 1
ATOM 1390 C CA . THR A 1 193 ? -19.891 15.530 46.698 1.00 64.75 193 THR A CA 1
ATOM 1391 C C . THR A 1 193 ? -19.965 14.770 48.024 1.00 64.75 193 THR A C 1
ATOM 1393 O O . THR A 1 193 ? -20.962 14.103 48.321 1.00 64.75 193 THR A O 1
ATOM 1396 N N . ALA A 1 194 ? -18.961 14.924 48.890 1.00 57.03 194 ALA A N 1
ATOM 1397 C CA . ALA A 1 194 ? -18.968 14.285 50.207 1.00 57.03 194 ALA A CA 1
ATOM 1398 C C . ALA A 1 194 ? -20.241 14.616 51.021 1.00 57.03 194 ALA A C 1
ATOM 1400 O O . ALA A 1 194 ? -20.700 13.803 51.815 1.00 57.03 194 ALA A O 1
ATOM 1401 N N . ALA A 1 195 ? -20.857 15.784 50.800 1.00 52.81 195 ALA A N 1
ATOM 1402 C CA . ALA A 1 195 ? -22.137 16.154 51.404 1.00 52.81 195 ALA A CA 1
ATOM 1403 C C . ALA A 1 195 ? -23.327 15.343 50.854 1.00 52.81 195 ALA A C 1
ATOM 1405 O O . ALA A 1 195 ? -24.230 14.998 51.610 1.00 52.81 195 ALA A O 1
ATOM 1406 N N . GLN A 1 196 ? -23.322 15.003 49.565 1.00 54.31 196 GLN A N 1
ATOM 1407 C CA . GLN A 1 196 ? -24.360 14.190 48.925 1.00 54.31 196 GLN A CA 1
ATOM 1408 C C . GLN A 1 196 ? -24.223 12.705 49.266 1.00 54.31 196 GLN A C 1
ATOM 1410 O O . GLN A 1 196 ? -25.235 12.061 49.528 1.00 54.31 196 GLN A O 1
ATOM 1415 N N . VAL A 1 197 ? -22.993 12.189 49.367 1.00 61.72 197 VAL A N 1
ATOM 1416 C CA . VAL A 1 197 ? -22.728 10.842 49.906 1.00 61.72 197 VAL A CA 1
ATOM 1417 C C . VAL A 1 197 ? -23.208 10.755 51.356 1.00 61.72 197 VAL A C 1
ATOM 1419 O O . VAL A 1 197 ? -23.933 9.833 51.718 1.00 61.72 197 VAL A O 1
ATOM 1422 N N . ARG A 1 198 ? -22.895 11.769 52.175 1.00 56.62 198 ARG A N 1
ATOM 1423 C CA . ARG A 1 198 ? -23.396 11.866 53.554 1.00 56.62 198 ARG A CA 1
ATOM 1424 C C . ARG A 1 198 ? -24.919 11.979 53.618 1.00 56.62 198 ARG A C 1
ATOM 1426 O O . ARG A 1 198 ? -25.512 11.354 54.477 1.00 56.62 198 ARG A O 1
ATOM 1433 N N . SER A 1 199 ? -25.568 12.710 52.714 1.00 53.88 199 SER A N 1
ATOM 1434 C CA . SER A 1 199 ? -27.037 12.786 52.644 1.00 53.88 199 SER A CA 1
ATOM 1435 C C . SER A 1 199 ? -27.675 11.425 52.341 1.00 53.88 199 SER A C 1
ATOM 1437 O O . SER A 1 199 ? -28.679 11.086 52.955 1.00 53.88 199 SER A O 1
ATOM 1439 N N . PHE A 1 200 ? -27.069 10.621 51.460 1.00 54.47 200 PHE A N 1
ATOM 1440 C CA . PHE A 1 200 ? -27.536 9.263 51.154 1.00 54.47 200 PHE A CA 1
ATOM 1441 C C . PHE A 1 200 ? -27.418 8.329 52.370 1.00 54.47 200 PHE A C 1
ATOM 1443 O O . PHE A 1 200 ? -28.329 7.566 52.648 1.00 54.47 200 PHE A O 1
ATOM 1450 N N . VAL A 1 201 ? -26.332 8.448 53.141 1.00 56.41 201 VAL A N 1
ATOM 1451 C CA . VAL A 1 201 ? -26.079 7.630 54.344 1.00 56.41 201 VAL A CA 1
ATOM 1452 C C . VAL A 1 201 ? -26.850 8.126 55.581 1.00 56.41 201 VAL A C 1
ATOM 1454 O O . VAL A 1 201 ? -27.144 7.343 56.477 1.00 56.41 201 VAL A O 1
ATOM 1457 N N . LEU A 1 202 ? -27.182 9.421 55.660 1.00 53.53 202 LEU A N 1
ATOM 1458 C CA . LEU A 1 202 ? -27.763 10.047 56.860 1.00 53.53 202 LEU A CA 1
ATOM 1459 C C . LEU A 1 202 ? -29.269 10.342 56.760 1.00 53.53 202 LEU A C 1
ATOM 1461 O O . LEU A 1 202 ? -29.898 10.525 57.801 1.00 53.53 202 LEU A O 1
ATOM 1465 N N . ASN A 1 203 ? -29.848 10.396 55.552 1.00 52.34 203 ASN A N 1
ATOM 1466 C CA . ASN A 1 203 ? -31.297 10.555 55.342 1.00 52.34 203 ASN A CA 1
ATOM 1467 C C . ASN A 1 203 ? -32.022 9.236 55.040 1.00 52.34 203 ASN A C 1
ATOM 1469 O O . ASN A 1 203 ? -33.246 9.250 54.889 1.00 52.34 203 ASN A O 1
ATOM 1473 N N . GLU A 1 204 ? -31.311 8.109 54.955 1.00 58.00 204 GLU A N 1
ATOM 1474 C CA . GLU A 1 204 ? -31.963 6.804 54.983 1.00 58.00 204 GLU A CA 1
ATOM 1475 C C . GLU A 1 204 ? -32.655 6.663 56.338 1.00 58.00 204 GLU A C 1
ATOM 1477 O O . GLU A 1 204 ? -32.028 6.682 57.393 1.00 58.00 204 GLU A O 1
ATOM 1482 N N . VAL A 1 205 ? -33.982 6.611 56.295 1.00 59.91 205 VAL A N 1
ATOM 1483 C CA . VAL A 1 205 ? -34.842 6.237 57.412 1.00 59.91 205 VAL A CA 1
ATOM 1484 C C . VAL A 1 205 ? -34.418 4.818 57.801 1.00 59.91 205 VAL A C 1
ATOM 1486 O O . VAL A 1 205 ? -34.686 3.924 57.000 1.00 59.91 205 VAL A O 1
ATOM 1489 N N . PRO A 1 206 ? -33.730 4.551 58.934 1.00 69.19 206 PRO A N 1
ATOM 1490 C CA . PRO A 1 206 ? -33.526 3.179 59.377 1.00 69.19 206 PRO A CA 1
ATOM 1491 C C . PRO A 1 206 ? -34.877 2.461 59.425 1.00 69.19 206 PRO A C 1
ATOM 1493 O O . PRO A 1 206 ? -35.760 2.812 60.214 1.00 69.19 206 PRO A O 1
ATOM 1496 N N . VAL A 1 207 ? -35.038 1.486 58.528 1.00 78.06 207 VAL A N 1
ATOM 1497 C CA . VAL A 1 207 ? -36.192 0.592 58.481 1.00 78.06 207 VAL A CA 1
ATOM 1498 C C . VAL A 1 207 ? -35.767 -0.733 59.086 1.00 78.06 207 VAL A C 1
ATOM 1500 O O . VAL A 1 207 ? -34.877 -1.409 58.571 1.00 78.06 207 VAL A O 1
ATOM 1503 N N . PHE A 1 208 ? -36.420 -1.108 60.178 1.00 83.19 208 PHE A N 1
ATOM 1504 C CA . PHE A 1 208 ? -36.261 -2.421 60.786 1.00 83.19 208 PHE A CA 1
ATOM 1505 C C . PHE A 1 208 ? -37.384 -3.317 60.283 1.00 83.19 208 PHE A C 1
ATOM 1507 O O . PHE A 1 208 ? -38.546 -3.022 60.550 1.00 83.19 208 PHE A O 1
ATOM 1514 N N . ASN A 1 209 ? -37.037 -4.375 59.552 1.00 85.75 209 ASN A N 1
ATOM 1515 C CA . ASN A 1 209 ? -37.984 -5.352 59.019 1.00 85.75 209 ASN A CA 1
ATOM 1516 C C . ASN A 1 209 ? -37.908 -6.642 59.838 1.00 85.75 209 ASN A C 1
ATOM 1518 O O . ASN A 1 209 ? -36.818 -7.187 60.013 1.00 85.75 209 ASN A O 1
ATOM 1522 N N . PHE A 1 210 ? -39.057 -7.144 60.281 1.00 83.25 210 PHE A N 1
ATOM 1523 C CA . PHE A 1 210 ? -39.173 -8.393 61.026 1.00 83.25 210 PHE A CA 1
ATOM 1524 C C . PHE A 1 210 ? -40.177 -9.311 60.328 1.00 83.25 210 PHE A C 1
ATOM 1526 O O . PHE A 1 210 ? -41.325 -8.919 60.110 1.00 83.25 210 PHE A O 1
ATOM 1533 N N . SER A 1 211 ? -39.734 -10.515 59.955 1.00 87.38 211 SER A N 1
ATOM 1534 C CA . SER A 1 211 ? -40.600 -11.582 59.425 1.00 87.38 211 SER A CA 1
ATOM 1535 C C . SER A 1 211 ? -41.216 -12.454 60.521 1.00 87.38 211 SER A C 1
ATOM 1537 O O . SER A 1 211 ? -42.183 -13.158 60.267 1.00 87.38 211 SER A O 1
ATOM 1539 N N . ASP A 1 212 ? -40.653 -12.395 61.728 1.00 89.44 212 ASP A N 1
ATOM 1540 C CA . ASP A 1 212 ? -41.049 -13.151 62.915 1.00 89.44 212 ASP A CA 1
ATOM 1541 C C . ASP A 1 212 ? -40.756 -12.314 64.173 1.00 89.44 212 ASP A C 1
ATOM 1543 O O . ASP A 1 212 ? -40.152 -11.238 64.090 1.00 89.44 212 ASP A O 1
ATOM 1547 N N . ASP A 1 213 ? -41.154 -12.807 65.346 1.00 92.00 213 ASP A N 1
ATOM 1548 C CA . ASP A 1 213 ? -40.807 -12.194 66.631 1.00 92.00 213 ASP A CA 1
ATOM 1549 C C . ASP A 1 213 ? -39.281 -12.160 66.825 1.00 92.00 213 ASP A C 1
ATOM 1551 O O . ASP A 1 213 ? -38.582 -13.153 66.611 1.00 92.00 213 ASP A O 1
ATOM 1555 N N . GLY A 1 214 ? -38.742 -11.015 67.246 1.00 90.12 214 GLY A N 1
ATOM 1556 C CA . GLY A 1 214 ? -37.295 -10.840 67.340 1.00 90.12 214 GLY A CA 1
ATOM 1557 C C . GLY A 1 214 ? -36.857 -9.432 67.717 1.00 90.12 214 GLY A C 1
ATOM 1558 O O . GLY A 1 214 ? -37.673 -8.550 67.976 1.00 90.12 214 GLY A O 1
ATOM 1559 N N . GLU A 1 215 ? -35.542 -9.219 67.759 1.00 93.19 215 GLU A N 1
ATOM 1560 C CA . GLU A 1 215 ? -34.946 -7.938 68.138 1.00 93.19 215 GLU A CA 1
ATOM 1561 C C . GLU A 1 215 ? -33.850 -7.520 67.156 1.00 93.19 215 GLU A C 1
ATOM 1563 O O . GLU A 1 215 ? -33.026 -8.332 66.735 1.00 93.19 215 GLU A O 1
ATOM 1568 N N . ALA A 1 216 ? -33.803 -6.229 66.841 1.00 88.38 216 ALA A N 1
ATOM 1569 C CA . ALA A 1 216 ? -32.720 -5.596 66.104 1.00 88.38 216 ALA A CA 1
ATOM 1570 C C . ALA A 1 216 ? -32.064 -4.520 66.971 1.00 88.38 216 ALA A C 1
ATOM 1572 O O . ALA A 1 216 ? -32.723 -3.860 67.779 1.00 88.38 216 ALA A O 1
ATOM 1573 N N . ARG A 1 217 ? -30.752 -4.335 66.809 1.00 89.56 217 ARG A N 1
ATOM 1574 C CA . ARG A 1 217 ? -29.982 -3.346 67.566 1.00 89.56 217 ARG A CA 1
ATOM 1575 C C . ARG A 1 217 ? -29.281 -2.377 66.632 1.00 89.56 217 ARG A C 1
ATOM 1577 O O . ARG A 1 217 ? -28.693 -2.782 65.635 1.00 89.56 217 ARG A O 1
ATOM 1584 N N . PHE A 1 218 ? -29.329 -1.105 66.993 1.00 88.19 218 PHE A N 1
ATOM 1585 C CA . PHE A 1 218 ? -28.713 -0.004 66.272 1.00 88.19 218 PHE A CA 1
ATOM 1586 C C . PHE A 1 218 ? -27.782 0.756 67.215 1.00 88.19 218 PHE A C 1
ATOM 1588 O O . PHE A 1 218 ? -28.190 1.138 68.312 1.00 88.19 218 PHE A O 1
ATOM 1595 N N . TYR A 1 219 ? -26.536 0.955 66.794 1.00 87.56 219 TYR A N 1
ATOM 1596 C CA . TYR A 1 219 ? -25.5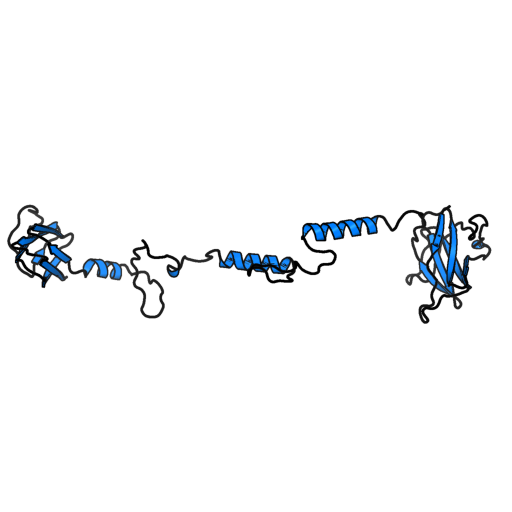31 1.690 67.557 1.00 87.56 219 TYR A CA 1
ATOM 1597 C C . TYR A 1 219 ? -25.501 3.154 67.124 1.00 87.56 219 TYR A C 1
ATOM 1599 O O . TYR A 1 219 ? -25.393 3.446 65.934 1.00 87.56 219 TYR A O 1
ATOM 1607 N N . ALA A 1 220 ? -25.565 4.068 68.089 1.00 88.00 220 ALA A N 1
ATOM 1608 C CA . ALA A 1 220 ? -25.406 5.491 67.847 1.00 88.00 220 ALA A CA 1
ATOM 1609 C C . ALA A 1 220 ? -23.922 5.870 67.900 1.00 88.00 220 ALA A C 1
ATOM 1611 O O . ALA A 1 220 ? -23.350 6.011 68.975 1.00 88.00 220 ALA A O 1
ATOM 1612 N N . ASP A 1 221 ? -23.285 6.059 66.748 1.00 84.81 221 ASP A N 1
ATOM 1613 C CA . ASP A 1 221 ? -21.903 6.550 66.659 1.00 84.81 221 ASP A CA 1
ATOM 1614 C C . ASP A 1 221 ? -21.776 8.026 67.082 1.00 84.81 221 ASP A C 1
ATOM 1616 O O . ASP A 1 221 ? -20.772 8.434 67.664 1.00 84.81 221 ASP A O 1
ATOM 1620 N N . VAL A 1 222 ? -22.825 8.812 66.840 1.00 85.25 222 VAL A N 1
ATOM 1621 C CA . VAL A 1 222 ? -22.968 10.216 67.243 1.00 85.25 222 VAL A CA 1
ATOM 1622 C C . VAL A 1 222 ? -24.315 10.404 67.942 1.00 85.25 222 VAL A C 1
ATOM 1624 O O . VAL A 1 222 ? -25.267 9.669 67.674 1.00 85.25 222 VAL A O 1
ATOM 1627 N N . ALA A 1 223 ? -24.416 11.407 68.820 1.00 87.94 223 ALA A N 1
ATOM 1628 C CA . ALA A 1 223 ? -25.691 11.794 69.413 1.00 87.94 223 ALA A CA 1
ATOM 1629 C C . ALA A 1 223 ? -26.728 12.095 68.316 1.00 87.94 223 ALA A C 1
ATOM 1631 O O . ALA A 1 223 ? -26.427 12.767 67.325 1.00 87.94 223 ALA A O 1
ATOM 1632 N N . MET A 1 224 ? -27.939 11.565 68.475 1.00 87.62 224 MET A N 1
ATOM 1633 C CA . MET A 1 224 ? -28.998 11.696 67.479 1.00 87.62 224 MET A CA 1
ATOM 1634 C C . MET A 1 224 ? -30.391 11.572 68.093 1.00 87.62 224 MET A C 1
ATOM 1636 O O . MET A 1 224 ? -30.587 10.912 69.117 1.00 87.62 224 MET A O 1
ATOM 1640 N N . THR A 1 225 ? -31.375 12.149 67.410 1.00 89.62 225 THR A N 1
ATOM 1641 C CA . THR A 1 225 ? -32.791 11.950 67.715 1.00 89.62 225 THR A CA 1
ATOM 1642 C C . THR A 1 225 ? -33.449 11.172 66.583 1.00 89.62 225 THR A C 1
ATOM 1644 O O . THR A 1 225 ? -33.306 11.513 65.414 1.00 89.62 225 THR A O 1
ATOM 1647 N N . LEU A 1 226 ? -34.176 10.110 66.919 1.00 89.50 226 LEU A N 1
ATOM 1648 C CA . LEU A 1 226 ? -34.921 9.282 65.977 1.00 89.50 226 LEU A CA 1
ATOM 1649 C C . LEU A 1 226 ? -36.419 9.508 66.180 1.00 89.50 226 LEU A C 1
ATOM 1651 O O . LEU A 1 226 ? -36.948 9.296 67.268 1.00 89.50 226 LEU A O 1
ATOM 1655 N N . THR A 1 227 ? -37.118 9.917 65.130 1.00 88.69 227 THR A N 1
ATOM 1656 C CA . THR A 1 227 ? -38.569 10.122 65.149 1.00 88.69 227 THR A CA 1
ATOM 1657 C C . THR A 1 227 ? -39.248 8.994 64.392 1.00 88.69 227 THR A C 1
ATOM 1659 O O . THR A 1 227 ? -38.911 8.728 63.240 1.00 88.69 227 THR A O 1
ATOM 1662 N N . HIS A 1 228 ? -40.223 8.341 65.012 1.00 87.06 228 HIS A N 1
ATOM 1663 C CA . HIS A 1 228 ? -41.043 7.337 64.348 1.00 87.06 228 HIS A CA 1
ATOM 1664 C C . HIS A 1 228 ? -41.812 7.956 63.176 1.00 87.06 228 HIS A C 1
ATOM 1666 O O . HIS A 1 228 ? -42.472 8.982 63.334 1.00 87.06 228 HIS A O 1
ATOM 1672 N N . GLN A 1 229 ? -41.692 7.354 61.994 1.00 83.25 229 GLN A N 1
ATOM 1673 C CA . GLN A 1 229 ? -42.384 7.793 60.781 1.00 83.25 229 GLN A CA 1
ATOM 1674 C C . GLN A 1 229 ? -43.629 6.948 60.534 1.00 83.25 229 GLN A C 1
ATOM 1676 O O . GLN A 1 229 ? -44.712 7.489 60.328 1.00 83.25 229 GLN A O 1
ATOM 1681 N N . SER A 1 230 ? -43.469 5.628 60.548 1.00 79.38 230 SER A N 1
ATOM 1682 C CA . SER A 1 230 ? -44.554 4.693 60.282 1.00 79.38 230 SER A CA 1
ATOM 1683 C C . SER A 1 230 ? -44.224 3.291 60.788 1.00 79.38 230 SER A C 1
ATOM 1685 O O . SER A 1 230 ? -43.063 2.868 60.803 1.00 79.38 230 SER A O 1
ATOM 1687 N N . THR A 1 231 ? -45.279 2.563 61.154 1.00 84.00 231 THR A N 1
ATOM 1688 C CA . THR A 1 231 ? -45.277 1.102 61.225 1.00 84.00 231 THR A CA 1
ATOM 1689 C C . THR A 1 231 ? -46.118 0.579 60.069 1.00 84.00 231 THR A C 1
ATOM 1691 O O . THR A 1 231 ? -47.197 1.110 59.799 1.00 84.00 231 THR A O 1
ATOM 1694 N N . SER A 1 232 ? -45.648 -0.459 59.387 1.00 82.50 232 SER A N 1
ATOM 1695 C CA . SER A 1 232 ? -46.448 -1.214 58.420 1.00 82.50 232 SER A CA 1
ATOM 1696 C C . SER A 1 232 ? -46.529 -2.681 58.832 1.00 82.50 232 SER A C 1
ATOM 1698 O O . SER A 1 232 ? -4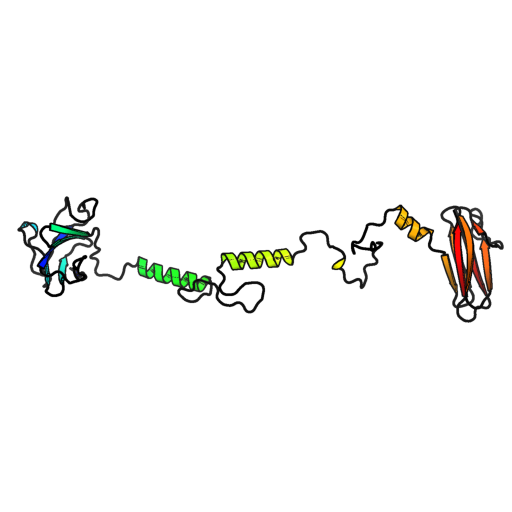5.628 -3.190 59.497 1.00 82.50 232 SER A O 1
ATOM 1700 N N . GLY A 1 233 ? -47.611 -3.355 58.433 1.00 86.62 233 GLY A N 1
ATOM 1701 C CA . GLY A 1 233 ? -47.800 -4.783 58.683 1.00 86.62 233 GLY A CA 1
ATOM 1702 C C . GLY A 1 233 ? -48.481 -5.131 60.011 1.00 86.62 233 GLY A C 1
ATOM 1703 O O . GLY A 1 233 ? -49.181 -4.305 60.597 1.00 86.62 233 GLY A O 1
ATOM 1704 N N . THR A 1 234 ? -48.318 -6.381 60.447 1.00 83.38 234 THR A N 1
ATOM 1705 C CA . THR A 1 234 ? -49.067 -7.009 61.552 1.00 83.38 234 THR A CA 1
ATOM 1706 C C . THR A 1 234 ? -48.124 -7.503 62.647 1.00 83.38 234 THR A C 1
ATOM 1708 O O . THR A 1 234 ? -47.339 -8.423 62.430 1.00 83.38 234 THR A O 1
ATOM 1711 N N . GLY A 1 235 ? -48.205 -6.876 63.823 1.00 88.44 235 GLY A N 1
ATOM 1712 C CA . GLY A 1 235 ? -47.355 -7.125 64.993 1.00 88.44 235 GLY A CA 1
ATOM 1713 C C . GLY A 1 235 ? -47.214 -5.861 65.850 1.00 88.44 235 GLY A C 1
ATOM 1714 O O . GLY A 1 235 ? -47.693 -4.792 65.471 1.00 88.44 235 GLY A O 1
ATOM 1715 N N . THR A 1 236 ? -46.558 -5.967 67.005 1.00 92.69 236 THR A N 1
ATOM 1716 C CA . THR A 1 236 ? -46.262 -4.825 67.890 1.00 92.69 236 THR A CA 1
ATOM 1717 C C . THR A 1 236 ? -44.769 -4.535 67.892 1.00 92.69 236 THR A C 1
ATOM 1719 O O . THR A 1 236 ? -43.971 -5.439 68.135 1.00 92.69 236 THR A O 1
ATOM 1722 N N . ILE A 1 237 ? -44.405 -3.268 67.672 1.00 92.94 237 ILE A N 1
ATOM 1723 C CA . ILE A 1 237 ? -43.027 -2.780 67.782 1.00 92.94 237 ILE A CA 1
ATOM 1724 C C . ILE A 1 237 ? -42.845 -2.040 69.104 1.00 92.94 237 ILE A C 1
ATOM 1726 O O . ILE A 1 237 ? -43.603 -1.122 69.418 1.00 92.94 237 ILE A O 1
ATOM 1730 N N . ALA A 1 238 ? -41.802 -2.407 69.841 1.00 93.94 238 ALA A N 1
ATOM 1731 C CA . ALA A 1 238 ? -41.346 -1.713 71.034 1.00 93.94 238 ALA A CA 1
ATOM 1732 C C . ALA A 1 238 ? -39.924 -1.181 70.834 1.00 93.94 238 ALA A C 1
ATOM 1734 O O . ALA A 1 238 ? -39.100 -1.795 70.153 1.00 93.94 238 ALA A O 1
ATOM 1735 N N . TYR A 1 239 ? -39.636 -0.041 71.456 1.00 94.69 239 TYR A N 1
ATOM 1736 C CA . TYR A 1 239 ? -38.315 0.571 71.447 1.00 94.69 239 TYR A CA 1
ATOM 1737 C C . TYR A 1 239 ? -37.762 0.603 72.861 1.00 94.69 239 TYR A C 1
ATOM 1739 O O . TYR A 1 239 ? -38.453 1.005 73.796 1.00 94.69 239 TYR A O 1
ATOM 1747 N N . GLU A 1 240 ? -36.496 0.248 73.012 1.00 95.94 240 GLU A N 1
ATOM 1748 C CA . GLU A 1 240 ? -35.766 0.409 74.260 1.00 95.94 240 GLU A CA 1
ATOM 1749 C C . GLU A 1 240 ? -34.387 0.990 73.974 1.00 95.94 240 GLU A C 1
ATOM 1751 O O . GLU A 1 240 ? -33.763 0.662 72.969 1.00 95.94 240 GLU A O 1
ATOM 1756 N N . LYS A 1 241 ? -33.879 1.852 74.849 1.00 94.75 241 LYS A N 1
ATOM 1757 C CA . LYS A 1 241 ? -32.557 2.460 74.682 1.00 94.75 241 LYS A CA 1
ATOM 1758 C C . LYS A 1 241 ? -31.648 2.170 75.862 1.00 94.75 241 LYS A C 1
ATOM 1760 O O . LYS A 1 241 ? -32.114 2.080 77.002 1.00 94.75 241 LYS A O 1
ATOM 1765 N N . SER A 1 242 ? -30.359 2.063 75.572 1.00 95.94 242 SER A N 1
ATOM 1766 C CA . SER A 1 242 ? -29.292 2.063 76.565 1.00 95.94 242 SER A CA 1
ATOM 1767 C C . SER A 1 242 ? -28.710 3.467 76.737 1.00 95.94 242 SER A C 1
ATOM 1769 O O . SER A 1 242 ? -29.021 4.393 75.984 1.00 95.94 242 SER A O 1
ATOM 1771 N N . THR A 1 243 ? -27.825 3.615 77.717 1.00 93.81 243 THR A N 1
ATOM 1772 C CA . THR A 1 243 ? -26.862 4.723 77.778 1.00 93.81 243 THR A CA 1
ATOM 1773 C C . THR A 1 243 ? -25.505 4.245 77.257 1.00 93.81 243 THR A C 1
ATOM 1775 O O . THR A 1 243 ? -25.260 3.037 77.173 1.00 93.81 243 THR A O 1
ATOM 1778 N N . ALA A 1 244 ? -24.612 5.171 76.918 1.00 87.75 244 ALA A N 1
ATOM 1779 C CA . ALA A 1 244 ? -23.223 4.880 76.573 1.00 87.75 244 ALA A CA 1
ATOM 1780 C C . ALA A 1 244 ? -22.455 4.299 77.771 1.00 87.75 244 ALA A C 1
ATOM 1782 O O . ALA A 1 244 ? -21.587 3.445 77.608 1.00 87.75 244 ALA A O 1
ATOM 1783 N N . ALA A 1 245 ? -22.813 4.721 78.989 1.00 87.12 245 ALA A N 1
ATOM 1784 C CA . ALA A 1 245 ? -22.218 4.220 80.227 1.00 87.12 245 ALA A CA 1
ATOM 1785 C C . ALA A 1 245 ? -22.654 2.782 80.582 1.00 87.12 245 ALA A C 1
ATOM 1787 O O . ALA A 1 245 ? -21.958 2.105 81.336 1.00 87.12 245 ALA A O 1
ATOM 1788 N N . ALA A 1 246 ? -23.791 2.309 80.061 1.00 88.69 246 ALA A N 1
ATOM 1789 C CA . ALA A 1 246 ? -24.332 0.978 80.338 1.00 88.69 246 ALA A CA 1
ATOM 1790 C C . ALA A 1 246 ? -24.977 0.350 79.081 1.00 88.69 246 ALA A C 1
ATOM 1792 O O . ALA A 1 246 ? -26.196 0.177 79.032 1.00 88.69 246 ALA A O 1
ATOM 1793 N N . PRO A 1 247 ? -24.184 -0.039 78.062 1.00 85.12 247 PRO A N 1
ATOM 1794 C CA . PRO A 1 247 ? -24.691 -0.479 76.755 1.00 85.12 247 PRO A CA 1
ATOM 1795 C C . PRO A 1 247 ? -25.477 -1.804 76.776 1.00 85.12 247 PRO A C 1
ATOM 1797 O O . PRO A 1 247 ? -26.153 -2.134 75.806 1.00 85.12 247 PRO A O 1
ATOM 1800 N N . GLY A 1 248 ? -25.394 -2.577 77.865 1.00 87.94 248 GLY A N 1
ATOM 1801 C CA . GLY A 1 248 ? -26.133 -3.832 78.044 1.00 87.94 248 GLY A CA 1
ATOM 1802 C C . GLY A 1 248 ? -27.488 -3.692 78.746 1.00 87.94 248 GLY A C 1
ATOM 1803 O O . GLY A 1 248 ? -28.244 -4.660 78.783 1.00 87.94 248 GLY A O 1
ATOM 1804 N N . THR A 1 249 ? -27.801 -2.516 79.297 1.00 92.69 249 THR A N 1
ATOM 1805 C CA . THR A 1 249 ? -29.026 -2.276 80.070 1.00 92.69 249 THR A CA 1
ATOM 1806 C C . THR A 1 249 ? -29.970 -1.395 79.266 1.00 92.69 249 THR A C 1
ATOM 1808 O O . THR A 1 249 ? -29.602 -0.292 78.868 1.00 92.69 249 THR A O 1
ATOM 1811 N N . PHE A 1 250 ? -31.195 -1.869 79.044 1.00 95.69 250 PHE A N 1
ATOM 1812 C CA . PHE A 1 250 ? -32.184 -1.198 78.205 1.00 95.69 250 PHE A CA 1
ATOM 1813 C C . PHE A 1 250 ? -33.366 -0.695 79.032 1.00 95.69 250 PHE A C 1
ATOM 1815 O O . PHE A 1 250 ? -33.754 -1.304 80.027 1.00 95.69 250 PHE A O 1
ATOM 1822 N N . SER A 1 251 ? -33.922 0.439 78.615 1.00 95.19 251 SER A N 1
ATOM 1823 C CA . SER A 1 251 ? -35.110 1.052 79.208 1.00 95.19 251 SER A CA 1
ATOM 1824 C C . SER A 1 251 ? -36.089 1.447 78.108 1.00 95.19 251 SER A C 1
ATOM 1826 O O . SER A 1 251 ? -35.660 1.889 77.040 1.00 95.19 251 SER A O 1
ATOM 1828 N N . SER A 1 252 ? -37.391 1.295 78.357 1.00 95.00 252 SER A N 1
ATOM 1829 C CA . SER A 1 252 ? -38.441 1.628 77.389 1.00 95.00 252 SER A CA 1
ATOM 1830 C C . SER A 1 252 ? -38.281 3.049 76.845 1.00 95.00 252 SER A C 1
ATOM 1832 O O . SER A 1 252 ? -38.119 4.001 77.612 1.00 95.00 252 SER A O 1
ATOM 1834 N N . ALA A 1 253 ? -38.380 3.197 75.530 1.00 93.00 253 ALA A N 1
ATOM 1835 C CA . ALA A 1 253 ? -38.308 4.464 74.826 1.00 93.00 253 ALA A CA 1
ATOM 1836 C C . ALA A 1 253 ? -39.563 4.670 73.971 1.00 93.00 253 ALA A C 1
ATOM 1838 O O . ALA A 1 253 ? -40.162 3.729 73.457 1.00 93.00 253 ALA A O 1
ATOM 1839 N N . THR A 1 254 ? -39.954 5.926 73.795 1.00 91.56 254 THR A N 1
ATOM 1840 C CA . THR A 1 254 ? -41.030 6.327 72.885 1.00 91.56 254 THR A CA 1
ATOM 1841 C C . THR A 1 254 ? -40.510 7.410 71.951 1.00 91.56 254 THR A C 1
ATOM 1843 O O . THR A 1 254 ? -39.528 8.085 72.254 1.00 91.56 254 THR A O 1
ATOM 1846 N N . SER A 1 255 ? -41.118 7.533 70.773 1.00 87.19 255 SER A N 1
ATOM 1847 C CA . SER A 1 255 ? -40.729 8.560 69.807 1.00 87.19 255 SER A CA 1
ATOM 1848 C C . SER A 1 255 ? -41.101 9.963 70.312 1.00 87.19 255 SER A C 1
ATOM 1850 O O . SER A 1 255 ? -42.246 10.143 70.730 1.00 87.19 255 SER A O 1
ATOM 1852 N N . PRO A 1 256 ? -40.214 10.971 70.194 1.00 91.50 256 PRO A N 1
ATOM 1853 C CA . PRO A 1 256 ? -38.868 10.903 69.619 1.00 91.50 256 PRO A CA 1
ATOM 1854 C C . PRO A 1 256 ? -37.841 10.262 70.570 1.00 91.50 256 PRO A C 1
ATOM 1856 O O . PRO A 1 256 ? -37.753 10.593 71.751 1.00 91.50 256 PRO A O 1
ATOM 1859 N N . ILE A 1 257 ? -37.021 9.362 70.033 1.00 92.50 257 ILE A N 1
ATOM 1860 C CA . ILE A 1 257 ? -36.010 8.609 70.773 1.00 92.50 257 ILE A CA 1
ATOM 1861 C C . ILE A 1 257 ? -34.674 9.344 70.679 1.00 92.50 257 ILE A C 1
ATOM 1863 O O . ILE A 1 257 ? -34.037 9.356 69.628 1.00 92.50 257 ILE A O 1
ATOM 1867 N N . THR A 1 258 ? -34.224 9.929 71.785 1.00 92.81 258 THR A N 1
ATOM 1868 C CA . THR A 1 258 ? -32.900 10.566 71.866 1.00 92.81 258 THR A CA 1
ATOM 1869 C C . THR A 1 258 ? -31.846 9.581 72.364 1.00 92.81 258 THR A C 1
ATOM 1871 O O . THR A 1 258 ? -31.999 9.010 73.455 1.00 92.81 258 THR A O 1
ATOM 1874 N N . LEU A 1 259 ? -30.781 9.425 71.576 1.00 91.81 259 LEU A N 1
ATOM 1875 C CA . LEU A 1 259 ? -29.601 8.606 71.846 1.00 91.81 259 LEU A CA 1
ATOM 1876 C C . LEU A 1 259 ? -28.370 9.509 71.964 1.00 91.81 259 LEU A C 1
ATOM 1878 O O . LEU A 1 259 ? -28.160 10.402 71.145 1.00 91.81 259 LEU A O 1
ATOM 1882 N N . GLU A 1 260 ? -27.543 9.264 72.972 1.00 91.62 260 GLU A N 1
ATOM 1883 C CA . GLU A 1 260 ? -26.198 9.838 73.058 1.00 91.62 260 GLU A CA 1
ATOM 1884 C C . GLU A 1 260 ? -25.207 9.029 72.208 1.00 91.62 260 GLU A C 1
ATOM 1886 O O . GLU A 1 260 ? -25.466 7.872 71.872 1.00 91.62 260 GLU A O 1
ATOM 1891 N N . ALA A 1 261 ? -24.066 9.627 71.855 1.00 90.31 261 ALA A N 1
ATOM 1892 C CA . ALA A 1 261 ? -22.997 8.893 71.182 1.00 90.31 261 ALA A CA 1
ATOM 1893 C C . ALA A 1 261 ? -22.527 7.729 72.073 1.00 90.31 261 ALA A C 1
ATOM 1895 O O . ALA A 1 261 ? -22.227 7.930 73.248 1.00 90.31 261 ALA A O 1
ATOM 1896 N N . GLY A 1 262 ? -22.475 6.518 71.524 1.00 87.25 262 GLY A N 1
ATOM 1897 C CA . GLY A 1 262 ? -22.158 5.281 72.236 1.00 87.25 262 GLY A CA 1
ATOM 1898 C C . GLY A 1 262 ? -23.365 4.498 72.763 1.00 87.25 262 GLY A C 1
ATOM 1899 O O . GLY A 1 262 ? -23.190 3.377 73.244 1.00 87.25 262 GLY A O 1
ATOM 1900 N N . ALA A 1 263 ? -24.583 5.044 72.685 1.00 93.44 263 ALA A N 1
ATOM 1901 C CA . ALA A 1 263 ? -25.792 4.343 73.110 1.00 93.44 263 ALA A CA 1
ATOM 1902 C C . ALA A 1 263 ? -26.295 3.337 72.060 1.00 93.44 263 ALA A C 1
ATOM 1904 O O . ALA A 1 263 ? -26.053 3.472 70.860 1.00 93.44 263 ALA A O 1
ATOM 1905 N N . TRP A 1 264 ? -27.063 2.349 72.517 1.00 93.75 264 TRP A N 1
ATOM 1906 C CA . TRP A 1 264 ? -27.758 1.389 71.667 1.00 93.75 264 TRP A CA 1
ATOM 1907 C C . TRP A 1 264 ? -29.265 1.629 71.702 1.00 93.75 264 TRP A C 1
ATOM 1909 O O . TRP A 1 264 ? -29.860 1.796 72.766 1.00 93.75 264 TRP A O 1
ATOM 1919 N N . LEU A 1 265 ? -29.897 1.575 70.534 1.00 94.00 265 LEU A N 1
ATOM 1920 C CA . LEU A 1 265 ? -31.335 1.384 70.391 1.00 94.00 265 LEU A CA 1
ATOM 1921 C C . LEU A 1 265 ? -31.607 -0.095 70.133 1.00 94.00 265 LEU A C 1
ATOM 1923 O O . LEU A 1 265 ? -31.020 -0.689 69.230 1.00 94.00 265 LEU A O 1
ATOM 1927 N N . LYS A 1 266 ? -32.528 -0.669 70.895 1.00 93.62 266 LYS A N 1
ATOM 1928 C CA . LYS A 1 266 ? -33.108 -1.984 70.665 1.00 93.62 266 LYS A CA 1
ATOM 1929 C C . LYS A 1 266 ? -34.537 -1.812 70.161 1.00 93.62 266 LYS A C 1
ATOM 1931 O O . LYS A 1 266 ? -35.329 -1.088 70.762 1.00 93.62 266 LYS A O 1
ATOM 1936 N N . VAL A 1 267 ? -34.844 -2.460 69.047 1.00 93.44 267 VAL A N 1
ATOM 1937 C CA . VAL A 1 267 ? -36.172 -2.487 68.433 1.00 93.44 267 VAL A CA 1
ATOM 1938 C C . VAL A 1 267 ? -36.652 -3.925 68.480 1.00 93.44 267 VAL A C 1
ATOM 1940 O O . VAL A 1 267 ? -36.024 -4.787 67.869 1.00 93.44 267 VAL A O 1
ATOM 1943 N N . SER A 1 268 ? -37.728 -4.185 69.212 1.00 93.56 268 SER A N 1
ATOM 1944 C CA . SER A 1 268 ? -38.273 -5.533 69.379 1.00 93.56 268 SER A CA 1
ATOM 1945 C C . SER A 1 268 ? -39.627 -5.632 68.686 1.00 93.56 268 SER A C 1
ATOM 1947 O O . SER A 1 268 ? -40.458 -4.730 68.813 1.00 93.56 268 SER A O 1
ATOM 1949 N N . ALA A 1 269 ? -39.844 -6.727 67.965 1.00 93.56 269 ALA A N 1
ATOM 1950 C CA . ALA A 1 269 ? -41.109 -7.078 67.340 1.00 93.56 269 ALA A CA 1
ATOM 1951 C C . ALA A 1 269 ? -41.715 -8.297 68.042 1.00 93.56 269 ALA A C 1
ATOM 1953 O O . ALA A 1 269 ? -41.004 -9.244 68.379 1.00 93.56 269 ALA A O 1
ATOM 1954 N N . SER A 1 270 ? -43.024 -8.256 68.279 1.00 94.44 270 SER A N 1
ATOM 1955 C CA . SER A 1 270 ? -43.774 -9.339 68.923 1.00 94.44 270 SER A CA 1
ATOM 1956 C C . SER A 1 270 ? -45.142 -9.527 68.275 1.00 94.44 270 SER A C 1
ATOM 1958 O O . SER A 1 270 ? -45.715 -8.570 67.744 1.00 94.44 270 SER A O 1
ATOM 1960 N N . SER A 1 271 ? -45.693 -10.741 68.366 1.00 94.06 271 SER A N 1
ATOM 1961 C CA . SER A 1 271 ? -46.951 -11.114 67.701 1.00 94.06 271 SER A CA 1
ATOM 1962 C C . SER A 1 271 ? -46.925 -10.878 66.183 1.00 94.06 271 SER A C 1
ATOM 1964 O O . SER A 1 271 ? -47.936 -10.490 65.594 1.00 94.06 271 SER A O 1
ATOM 1966 N N . VAL A 1 272 ? -45.767 -11.068 65.547 1.00 89.12 272 VAL A N 1
ATOM 1967 C CA . VAL A 1 272 ? -45.594 -10.883 64.105 1.00 89.12 272 VAL A CA 1
ATOM 1968 C C . VAL A 1 272 ? -46.285 -12.022 63.362 1.00 89.12 272 VAL A C 1
ATOM 1970 O O . VAL A 1 272 ? -46.047 -13.197 63.617 1.00 89.12 272 VAL A O 1
ATOM 1973 N N . THR A 1 273 ? -47.171 -11.680 62.429 1.00 86.00 273 THR A N 1
ATOM 1974 C CA . THR A 1 273 ? -47.771 -12.643 61.493 1.00 86.00 273 THR A CA 1
ATOM 1975 C C . THR A 1 273 ? -47.570 -12.101 60.088 1.00 86.00 273 THR A C 1
ATOM 1977 O O . THR A 1 273 ? -48.314 -11.222 59.663 1.00 86.00 273 THR A O 1
ATOM 1980 N N . GLY A 1 274 ? -46.542 -12.567 59.380 1.00 85.19 274 GLY A N 1
ATOM 1981 C CA . GLY A 1 274 ? -46.147 -12.023 58.079 1.00 85.19 274 GLY A CA 1
ATOM 1982 C C . GLY A 1 274 ? -44.963 -11.065 58.198 1.00 85.19 274 GLY A C 1
ATOM 1983 O O . GLY A 1 274 ? -43.873 -11.489 58.543 1.00 85.19 274 GLY A O 1
ATOM 1984 N N . LEU A 1 275 ? -45.150 -9.785 57.875 1.00 83.56 275 LEU A N 1
ATOM 1985 C CA . LEU A 1 275 ? -44.096 -8.769 57.968 1.00 83.56 275 LEU A CA 1
ATOM 1986 C C . LEU A 1 275 ? -44.574 -7.646 58.883 1.00 83.56 275 LEU A C 1
ATOM 1988 O O . LEU A 1 275 ? -45.706 -7.190 58.733 1.00 83.56 275 LEU A O 1
ATOM 1992 N N . VAL A 1 276 ? -43.706 -7.160 59.767 1.00 86.25 276 VAL A N 1
ATOM 1993 C CA . VAL A 1 276 ? -43.864 -5.853 60.412 1.00 86.25 276 VAL A CA 1
ATOM 1994 C C . VAL A 1 276 ? -42.598 -5.030 60.195 1.00 86.25 276 VAL A C 1
ATOM 1996 O O . VAL A 1 276 ? -41.483 -5.549 60.290 1.00 86.25 276 VAL A O 1
ATOM 1999 N N . ALA A 1 277 ? -42.760 -3.747 59.880 1.00 85.12 277 ALA A N 1
ATOM 2000 C CA . ALA A 1 277 ? -41.640 -2.838 59.684 1.00 85.12 277 ALA A CA 1
ATOM 2001 C C . ALA A 1 277 ? -41.818 -1.551 60.483 1.00 85.12 277 ALA A C 1
ATOM 2003 O O . ALA A 1 277 ? -42.919 -1.009 60.548 1.00 85.12 277 ALA A O 1
ATOM 2004 N N . ALA A 1 278 ? -40.726 -1.045 61.052 1.00 85.75 278 ALA A N 1
ATOM 2005 C CA . ALA A 1 278 ? -40.682 0.250 61.721 1.00 85.75 278 ALA A CA 1
ATOM 2006 C C . ALA A 1 278 ? -39.680 1.170 61.034 1.00 85.75 278 ALA A C 1
ATOM 2008 O O . ALA A 1 278 ? -38.489 0.867 60.978 1.00 85.75 278 ALA A O 1
ATOM 2009 N N . ALA A 1 279 ? -40.172 2.311 60.562 1.00 84.69 279 ALA A N 1
ATOM 2010 C CA . ALA A 1 279 ? -39.381 3.323 59.889 1.00 84.69 279 ALA A CA 1
ATOM 2011 C C . ALA A 1 279 ? -39.093 4.477 60.867 1.00 84.69 279 ALA A C 1
ATOM 2013 O O . ALA A 1 279 ? -40.018 5.134 61.354 1.00 84.69 279 ALA A O 1
ATOM 2014 N N . LEU A 1 280 ? -37.820 4.723 61.185 1.00 86.00 280 LEU A N 1
ATOM 2015 C CA . LEU A 1 280 ? -37.395 5.821 62.062 1.00 86.00 280 LEU A CA 1
ATOM 2016 C C . LEU A 1 280 ? -36.608 6.852 61.255 1.00 86.00 280 LEU A C 1
ATOM 2018 O O . LEU A 1 280 ? -35.671 6.503 60.556 1.00 86.00 280 LEU A O 1
ATOM 2022 N N . LYS A 1 281 ? -36.953 8.134 61.348 1.00 85.19 281 LYS A N 1
ATOM 2023 C CA . LYS A 1 281 ? -36.198 9.217 60.710 1.00 85.19 281 LYS A CA 1
ATOM 2024 C C . LYS A 1 281 ? -35.226 9.823 61.707 1.00 85.19 281 LYS A C 1
ATOM 2026 O O . LYS A 1 281 ? -35.644 10.257 62.778 1.00 85.19 281 LYS A O 1
ATOM 2031 N N . ARG A 1 282 ? -33.950 9.908 61.337 1.00 83.25 282 ARG A N 1
ATOM 2032 C CA . ARG A 1 282 ? -32.968 10.684 62.093 1.00 83.25 282 ARG A CA 1
ATOM 2033 C C . ARG A 1 282 ? -33.225 12.176 61.889 1.00 83.25 282 ARG A C 1
ATOM 2035 O O . ARG A 1 282 ? -33.242 12.662 60.761 1.00 83.25 282 ARG A O 1
ATOM 2042 N N . THR A 1 283 ? -33.433 12.889 62.984 1.00 75.69 283 THR A N 1
ATOM 2043 C CA . THR A 1 283 ? -33.493 14.349 63.036 1.00 75.69 283 THR A CA 1
ATOM 2044 C C . THR A 1 283 ? -32.204 14.850 63.685 1.00 75.69 283 THR A C 1
ATOM 2046 O O . THR A 1 283 ? -31.707 14.228 64.629 1.00 75.69 283 THR A O 1
ATOM 2049 N N . ALA A 1 284 ? -31.631 15.910 63.110 1.00 59.19 284 ALA A N 1
ATOM 2050 C CA . ALA A 1 284 ? -30.461 16.594 63.658 1.00 59.19 284 ALA A CA 1
ATOM 2051 C C . ALA A 1 284 ? -30.794 17.288 64.983 1.00 59.19 284 ALA A C 1
ATOM 2053 O O . ALA A 1 284 ? -31.946 17.766 65.108 1.00 59.19 284 ALA A O 1
#

Radius of gyration: 52.62 Å; chains: 1; bounding box: 88×32×129 Å

Sequence (284 aa):
MAGHKFDTVEDLVTGRPVVGATIQVYEAGATLSADHTTVTSGTYATIYSDDGITLIDQAGGERVTTRTNGFFEFWTNENSVVIQISYGGGPKWAIDDVEITGGEVNSDLSALGVRVDNHDALLGTATNAQDLGTFTGSTISDNSSVLNALQELETAVEAGAPTGDVTASGLTMSSARVLGRTGAGTGAIQELTAAQVRSFVLNEVPVFNFSDDGEARFYADVAMTLTHQSTSGTGTIAYEKSTAAAPGTFSSATSPITLEAGAWLKVSASSVTGLVAAALKRTA

Foldseek 3Di:
DFKDKDDFDADPVPRAGDFFKWKFKFAAPFDADPVQQDRPDGHGAFKAAPVQPHTAPVVVPGTFTAHPRRITMIDHPGQFIWMWIDDPPGGGHIRHGHGPPPDDDPVVVVVVVVVQVVVCVVLVHDRPQPASADDPDPQAHGRHHPVRRVVSVVVVVVVVDPPDDPQCVPDPPPPDPDPFDQDPPDRGTDPQDPVRSCCVVQFQFPKDKDQAWDKDKDAAQAKWWKAWDDKDADWDKWKWKDALVGQPDTDTDDPRDTYHRNMMIMITTGPHDGMMMITIGIDD

Secondary structure (DSSP, 8-state):
-EEEEEPPPB-TTT--B-TT-EEEEEETTPEEPTTSS-EEE-PBP-EE-TTSSSB--TTTT--EE--TTS-EEEEES-SEEEEEEEETTEEEEEEEEEE---S-S-HHHHHHHHHHHHHHHHHTPPTT-SS----SSSSS-TT--HHHHHHHHHHHHHHHS--S---GGGS--SS----EEE-TTT--EEEPPHHHHHHHHHSS--EEEESSSEEEEEE-SS-EEEEEEEEEESSEEEEEE--SS-TT--EEE-SSEEE-TT-EEEEEEES-SS-EEEEEEEE-

pLDDT: mean 83.97, std 14.03, range [44.12, 98.06]